Protein AF-A0A316L769-F1 (afdb_monomer_lite)

Radius of gyration: 24.26 Å; chains: 1; bounding box: 64×71×56 Å

Secondary structure (DSSP, 8-state):
-HHHHHHHHHHTS-GGGTB-HHHHHHHHHHHHHHT--SSTTBTT--SEEEEEETTEEEEEE---TTTTTTTT--SHHHHHS--SSS--BSS-GGGSHHHHHHHHSHHHHHHHHHHHHHIIIIIGGGHHHHHHHHHHHHHHHHHH-TT-SS-HHHHHHHHHHHHHHHHHHHHHHHHHHHTSS-SSHHHHHH-GGGSPP-TT--GGGG--TTTHHHHHHHTTSS--------PPP-------PPPP----------PPPPPPPPP------------------

Sequence (281 aa):
RLIQAIKGLNQGEDLSDYLDVDGALRYFAANTVLVNLDSYVSSLKHNYYLYEKDGVLTILPWDYNLSFAGFQTGSASAAVNFPMDTPVSGVSLSERPLLARLLEEESYLAQYHAYIQEIVTGWMSTAEEKIDALDALIGEYVKNDATAFYTYEEYQTGLTALRAYIGLRAQSLTGQLEGTIPATSQGQEADPASLIDASGLVLSDMGSMGGAWAADSAGASGTSRRLRGARRLPCRVQKTPFPATAQTANPPGRRAPPPTLGRSPFLMGWNRPREAIFRRA

Structure (mmCIF, N/CA/C/O backbone):
data_AF-A0A316L769-F1
#
_entry.id   AF-A0A316L769-F1
#
loop_
_atom_site.group_PDB
_atom_site.id
_atom_site.type_symbol
_atom_site.label_atom_id
_atom_site.label_alt_id
_atom_site.label_comp_id
_atom_site.label_asym_id
_atom_site.label_entity_id
_atom_site.label_seq_id
_atom_site.pdbx_PDB_ins_code
_atom_site.Cartn_x
_atom_site.Cartn_y
_atom_site.Cartn_z
_atom_site.occupancy
_atom_site.B_iso_or_equiv
_atom_site.auth_seq_id
_atom_site.auth_comp_id
_atom_site.auth_asym_id
_atom_site.auth_atom_id
_atom_site.pdbx_PDB_model_num
ATOM 1 N N . ARG A 1 1 ? -32.832 1.692 4.704 1.00 76.25 1 ARG A N 1
ATOM 2 C CA . ARG A 1 1 ? -31.753 0.697 4.538 1.00 76.25 1 ARG A CA 1
ATOM 3 C C . ARG A 1 1 ? -30.415 1.413 4.440 1.00 76.25 1 ARG A C 1
ATOM 5 O O . ARG A 1 1 ? -29.910 1.712 5.505 1.00 76.25 1 ARG A O 1
ATOM 12 N N . LEU A 1 2 ? -29.958 1.903 3.281 1.00 75.81 2 LEU A N 1
ATOM 13 C CA . LEU A 1 2 ? -28.725 2.718 3.187 1.00 75.81 2 LEU A CA 1
ATOM 14 C C . LEU A 1 2 ? -28.608 3.860 4.224 1.00 75.81 2 LEU A C 1
ATOM 16 O O . LEU A 1 2 ? -27.626 3.945 4.949 1.00 75.81 2 LEU A O 1
ATOM 20 N N . ILE A 1 3 ? -29.631 4.716 4.352 1.00 79.75 3 ILE A N 1
ATOM 21 C CA . ILE A 1 3 ? -29.622 5.824 5.334 1.00 79.75 3 ILE A CA 1
ATOM 22 C C . ILE A 1 3 ? -29.523 5.310 6.781 1.00 79.75 3 ILE A C 1
ATOM 24 O O . ILE A 1 3 ? -28.964 5.988 7.635 1.00 79.75 3 ILE A O 1
ATOM 28 N N . GLN A 1 4 ? -30.073 4.128 7.070 1.00 78.56 4 GLN A N 1
ATOM 29 C CA . GLN A 1 4 ? -29.985 3.518 8.399 1.00 78.56 4 GLN A CA 1
ATOM 30 C C . GLN A 1 4 ? -28.585 2.957 8.641 1.00 78.56 4 GLN A C 1
ATOM 32 O O . GLN A 1 4 ? -28.026 3.249 9.686 1.00 78.56 4 GLN A O 1
ATOM 37 N N . ALA A 1 5 ? -27.996 2.277 7.653 1.00 75.25 5 ALA A N 1
ATOM 38 C CA . ALA A 1 5 ? -26.619 1.795 7.724 1.00 75.25 5 ALA A CA 1
ATOM 39 C C . ALA A 1 5 ? -25.626 2.940 7.973 1.00 75.25 5 ALA A C 1
ATOM 41 O O . ALA A 1 5 ? -24.818 2.874 8.889 1.00 75.25 5 ALA A O 1
ATOM 42 N N . ILE A 1 6 ? -25.762 4.057 7.247 1.00 76.88 6 ILE A N 1
ATOM 43 C CA . ILE A 1 6 ? -24.924 5.251 7.456 1.00 76.88 6 ILE A CA 1
ATOM 44 C C . ILE A 1 6 ? -25.136 5.854 8.853 1.00 76.88 6 ILE A C 1
ATOM 46 O O . ILE A 1 6 ? -24.186 6.318 9.479 1.00 76.88 6 ILE A O 1
ATOM 50 N N . LYS A 1 7 ? -26.373 5.862 9.364 1.00 79.75 7 LYS A N 1
ATOM 51 C CA . LYS A 1 7 ? -26.650 6.342 10.725 1.00 79.75 7 LYS A CA 1
ATOM 52 C C . LYS A 1 7 ? -26.029 5.436 11.790 1.00 79.75 7 LYS A C 1
ATOM 54 O O . LYS A 1 7 ? -25.434 5.982 12.710 1.00 79.75 7 LYS A O 1
ATOM 59 N N . GLY A 1 8 ? -26.124 4.115 11.633 1.00 77.69 8 GLY A N 1
ATOM 60 C CA . GLY A 1 8 ? -25.485 3.139 12.522 1.00 77.69 8 GLY A CA 1
ATOM 61 C C . GLY A 1 8 ? -23.965 3.298 12.530 1.00 77.69 8 GLY A C 1
ATOM 62 O O . GLY A 1 8 ? -23.373 3.514 13.582 1.00 77.69 8 GLY A O 1
ATOM 63 N N . LEU A 1 9 ? -23.350 3.372 11.344 1.00 76.31 9 LEU A N 1
ATOM 64 C CA . LEU A 1 9 ? -21.914 3.642 11.187 1.00 76.31 9 LEU A CA 1
ATOM 65 C C . LEU A 1 9 ? -21.464 4.941 11.877 1.00 76.31 9 LEU A C 1
ATOM 67 O O . LEU A 1 9 ? -20.410 4.976 12.506 1.00 76.31 9 LEU A O 1
ATOM 71 N N . ASN A 1 10 ? -22.259 6.012 11.783 1.00 77.19 10 ASN A N 1
ATOM 72 C CA . ASN A 1 10 ? -21.944 7.288 12.433 1.00 77.19 10 ASN A CA 1
ATOM 73 C C . ASN A 1 10 ? -22.100 7.242 13.963 1.00 77.19 10 ASN A C 1
ATOM 75 O O . ASN A 1 10 ? -21.463 8.034 14.657 1.00 77.19 10 ASN A O 1
ATOM 79 N N . GLN A 1 11 ? -22.962 6.364 14.482 1.00 79.75 11 GLN A N 1
ATOM 80 C CA . GLN A 1 11 ? -23.184 6.177 15.919 1.00 79.75 11 GLN A CA 1
ATOM 81 C C . GLN A 1 11 ? -22.130 5.249 16.542 1.00 79.75 11 GLN A C 1
ATOM 83 O O . GLN A 1 11 ? -21.783 5.443 17.701 1.00 79.75 11 GLN A O 1
ATOM 88 N N . GLY A 1 12 ? -21.547 4.338 15.755 1.00 66.44 12 GLY A N 1
ATOM 89 C CA . GLY A 1 12 ? -20.433 3.482 16.178 1.00 66.44 12 GLY A CA 1
ATOM 90 C C . GLY A 1 12 ? -20.843 2.274 17.024 1.00 66.44 12 GLY A C 1
ATOM 91 O O . GLY A 1 12 ? -19.971 1.597 17.553 1.00 66.44 12 GLY A O 1
ATOM 92 N N . GLU A 1 13 ? -22.141 1.997 17.139 1.00 71.81 13 GLU A N 1
ATOM 93 C CA . GLU A 1 13 ? -22.679 0.814 17.815 1.00 71.81 13 GLU A CA 1
ATOM 94 C C . GLU A 1 13 ? -22.982 -0.272 16.767 1.00 71.81 13 GLU A C 1
ATOM 96 O O . GLU A 1 13 ? -23.539 0.026 15.707 1.00 71.81 13 GLU A O 1
ATOM 101 N N . ASP A 1 14 ? -22.570 -1.512 17.049 1.00 80.44 14 ASP A N 1
ATOM 102 C CA . ASP A 1 14 ? -22.830 -2.715 16.242 1.00 80.44 14 ASP A CA 1
ATOM 103 C C . ASP A 1 14 ? -22.457 -2.584 14.747 1.00 80.44 14 ASP A C 1
ATOM 105 O O . ASP A 1 14 ? -23.270 -2.802 13.848 1.00 80.44 14 ASP A O 1
ATOM 109 N N . LEU A 1 15 ? -21.190 -2.240 14.453 1.00 83.25 15 LEU A N 1
ATOM 110 C CA . LEU A 1 15 ? -20.683 -2.060 13.078 1.00 83.25 15 LEU A CA 1
ATOM 111 C C . LEU A 1 15 ? -20.998 -3.248 12.154 1.00 83.25 15 LEU A C 1
ATOM 113 O O . LEU A 1 15 ? -21.329 -3.038 10.986 1.00 83.25 15 LEU A O 1
ATOM 117 N N . SER A 1 16 ? -20.942 -4.477 12.672 1.00 85.50 16 SER A N 1
ATOM 118 C CA . SER A 1 16 ? -21.225 -5.704 11.917 1.00 85.50 16 SER A CA 1
ATOM 119 C C . SER A 1 16 ? -22.660 -5.814 11.397 1.00 85.50 16 SER A C 1
ATOM 121 O O . SER A 1 16 ? -22.900 -6.558 10.449 1.00 85.50 16 SER A O 1
ATOM 123 N N . ASP A 1 17 ? -23.609 -5.070 11.969 1.00 89.44 17 ASP A N 1
ATOM 124 C CA . ASP A 1 17 ? -25.007 -5.081 11.521 1.00 89.44 17 ASP A CA 1
ATOM 125 C C . ASP A 1 17 ? -25.219 -4.236 10.259 1.00 89.44 17 ASP A C 1
ATOM 127 O O . ASP A 1 17 ? -26.212 -4.391 9.543 1.00 89.44 17 ASP A O 1
ATOM 131 N N . TYR A 1 18 ? -24.279 -3.333 9.973 1.00 90.19 18 TYR A N 1
ATOM 132 C CA . TYR A 1 18 ? -24.390 -2.338 8.907 1.00 90.19 18 TYR A CA 1
ATOM 133 C C . TYR A 1 18 ? -23.240 -2.393 7.904 1.00 90.19 18 TYR A C 1
ATOM 135 O O . TYR A 1 18 ? -23.334 -1.777 6.839 1.00 90.19 18 TYR A O 1
ATOM 143 N N . LEU A 1 19 ? -22.166 -3.113 8.222 1.00 93.06 19 LEU A N 1
ATOM 144 C CA . LEU A 1 19 ? -20.946 -3.201 7.437 1.00 93.06 19 LEU A CA 1
ATOM 145 C C . LEU A 1 19 ? -20.464 -4.647 7.359 1.00 93.06 19 LEU A C 1
ATOM 147 O O . LEU A 1 19 ? -20.366 -5.348 8.363 1.00 93.06 19 LEU A O 1
ATOM 151 N N . ASP A 1 20 ? -20.068 -5.054 6.162 1.00 95.81 20 ASP A N 1
ATOM 152 C CA . ASP A 1 20 ? -19.186 -6.192 5.950 1.00 95.81 20 ASP A CA 1
ATOM 153 C C . ASP A 1 20 ? -17.787 -5.837 6.475 1.00 95.81 20 ASP A C 1
ATOM 155 O O . ASP A 1 20 ? -16.932 -5.315 5.752 1.00 95.81 20 ASP A O 1
ATOM 159 N N . VAL A 1 21 ? -17.600 -6.045 7.782 1.00 95.88 21 VAL A N 1
ATOM 160 C CA . VAL A 1 21 ? -16.365 -5.710 8.500 1.00 95.88 21 VAL A CA 1
ATOM 161 C C . VAL A 1 21 ? -15.175 -6.463 7.907 1.00 95.88 21 VAL A C 1
ATOM 163 O O . VAL A 1 21 ? -14.128 -5.858 7.701 1.00 95.88 21 VAL A O 1
ATOM 166 N N . ASP A 1 22 ? -15.339 -7.743 7.562 1.00 97.38 22 ASP A N 1
ATOM 167 C CA . ASP A 1 22 ? -14.274 -8.549 6.954 1.00 97.38 22 ASP A CA 1
ATOM 168 C C . ASP A 1 22 ? -13.782 -7.928 5.642 1.00 97.38 22 ASP A C 1
ATOM 170 O O . ASP A 1 22 ? -12.590 -7.646 5.478 1.00 97.38 22 ASP A O 1
ATOM 174 N N . GLY A 1 23 ? -14.717 -7.640 4.729 1.00 97.56 23 GLY A N 1
ATOM 175 C CA . GLY A 1 23 ? -14.410 -6.996 3.455 1.00 97.56 23 GLY A CA 1
ATOM 176 C C . GLY A 1 23 ? -13.764 -5.620 3.634 1.00 97.56 23 GLY A C 1
ATOM 177 O O . GLY A 1 23 ? -12.809 -5.288 2.927 1.00 97.56 23 GLY A O 1
ATOM 178 N N . ALA A 1 24 ? -14.231 -4.834 4.609 1.00 97.12 24 ALA A N 1
ATOM 179 C CA . ALA A 1 24 ? -13.672 -3.519 4.908 1.00 97.12 24 ALA A CA 1
ATOM 180 C C . ALA A 1 24 ? -12.238 -3.590 5.455 1.00 97.12 24 ALA A C 1
ATOM 182 O O . ALA A 1 24 ? -11.371 -2.856 4.975 1.00 97.12 24 ALA A O 1
ATOM 183 N N . LEU A 1 25 ? -11.957 -4.487 6.404 1.00 98.44 25 LEU A N 1
ATOM 184 C CA . LEU A 1 25 ? -10.612 -4.664 6.961 1.00 98.44 25 LEU A CA 1
ATOM 185 C C . LEU A 1 25 ? -9.624 -5.139 5.889 1.00 98.44 25 LEU A C 1
ATOM 187 O O . LEU A 1 25 ? -8.527 -4.590 5.791 1.00 98.44 25 LEU A O 1
ATOM 191 N N . ARG A 1 26 ? -10.025 -6.080 5.022 1.00 98.44 26 ARG A N 1
ATOM 192 C CA . ARG A 1 26 ? -9.204 -6.521 3.877 1.00 98.44 26 ARG A CA 1
ATOM 193 C C . ARG A 1 26 ? -8.934 -5.388 2.891 1.00 98.44 26 ARG A C 1
ATOM 195 O O . ARG A 1 26 ? -7.804 -5.237 2.428 1.00 98.44 26 ARG A O 1
ATOM 202 N N . TYR A 1 27 ? -9.948 -4.576 2.585 1.00 98.12 27 TYR A N 1
ATOM 203 C CA . TYR A 1 27 ? -9.793 -3.397 1.733 1.00 98.12 27 TYR A CA 1
ATOM 204 C C . TYR A 1 27 ? -8.764 -2.423 2.317 1.00 98.12 27 TYR A C 1
ATOM 206 O O . TYR A 1 27 ? -7.865 -1.978 1.600 1.00 98.12 27 TYR A O 1
ATOM 214 N N . PHE A 1 28 ? -8.856 -2.105 3.610 1.00 98.31 28 PHE A N 1
ATOM 215 C CA . PHE A 1 28 ? -7.910 -1.187 4.241 1.00 98.31 28 PHE A CA 1
ATOM 216 C C . PHE A 1 28 ? -6.508 -1.780 4.340 1.00 98.31 28 PHE A C 1
ATOM 218 O O . PHE A 1 28 ? -5.557 -1.091 3.983 1.00 98.31 28 PHE A O 1
ATOM 225 N N . ALA A 1 29 ? -6.370 -3.057 4.707 1.00 98.62 29 ALA A N 1
ATOM 226 C CA . ALA A 1 29 ? -5.075 -3.737 4.741 1.00 98.62 29 ALA A CA 1
ATOM 227 C C . ALA A 1 29 ? -4.383 -3.685 3.370 1.00 98.62 29 ALA A C 1
ATOM 229 O O . ALA A 1 29 ? -3.223 -3.287 3.278 1.00 98.62 29 ALA A O 1
ATOM 230 N N . ALA A 1 30 ? -5.109 -3.983 2.288 1.00 98.31 30 ALA A N 1
ATOM 231 C CA . ALA A 1 30 ? -4.564 -3.901 0.935 1.00 98.31 30 ALA A CA 1
ATOM 232 C C . ALA A 1 30 ? -4.122 -2.474 0.563 1.00 98.31 30 ALA A C 1
ATOM 234 O O . ALA A 1 30 ? -3.023 -2.297 0.040 1.00 98.31 30 ALA A O 1
ATOM 235 N N . ASN A 1 31 ? -4.930 -1.446 0.855 1.00 97.94 31 ASN A N 1
ATOM 236 C CA . ASN A 1 31 ? -4.551 -0.054 0.576 1.00 97.94 31 ASN A CA 1
ATOM 237 C C . ASN A 1 31 ? -3.331 0.398 1.396 1.00 97.94 31 ASN A C 1
ATOM 239 O O . ASN A 1 31 ? -2.472 1.093 0.856 1.00 97.94 31 ASN A O 1
ATOM 243 N N . THR A 1 32 ? -3.218 -0.023 2.659 1.00 98.31 32 THR A N 1
ATOM 244 C CA . THR A 1 32 ? -2.063 0.267 3.523 1.00 98.31 32 THR A CA 1
ATOM 245 C C . THR A 1 32 ? -0.789 -0.399 3.019 1.00 98.31 32 THR A C 1
ATOM 247 O O . THR A 1 32 ? 0.271 0.233 2.962 1.00 98.31 32 THR A O 1
ATOM 250 N N . VAL A 1 33 ? -0.871 -1.681 2.657 1.00 98.50 33 VAL A N 1
ATOM 251 C CA . VAL A 1 33 ? 0.284 -2.447 2.179 1.00 98.50 33 VAL A CA 1
ATOM 252 C C . VAL A 1 33 ? 0.798 -1.869 0.865 1.00 98.50 33 VAL A C 1
ATOM 254 O O . VAL A 1 33 ? 1.998 -1.640 0.721 1.00 98.50 33 VAL A O 1
ATOM 257 N N . LEU A 1 34 ? -0.118 -1.580 -0.060 1.00 97.38 34 LEU A N 1
ATOM 258 C CA . LEU A 1 34 ? 0.197 -1.043 -1.381 1.00 97.38 34 LEU A CA 1
ATOM 259 C C . LEU A 1 34 ? 0.458 0.468 -1.381 1.00 97.38 34 LEU A C 1
ATOM 261 O O . LEU A 1 34 ? 0.830 1.004 -2.420 1.00 97.38 34 LEU A O 1
ATOM 265 N N . VAL A 1 35 ? 0.240 1.167 -0.264 1.00 97.56 35 VAL A N 1
ATOM 266 C CA . VAL A 1 35 ? 0.307 2.637 -0.181 1.00 97.56 35 VAL A CA 1
ATOM 267 C C . VAL A 1 35 ? -0.516 3.277 -1.308 1.00 97.56 35 VAL A C 1
ATOM 269 O O . VAL A 1 35 ? -0.047 4.107 -2.087 1.00 97.56 35 VAL A O 1
ATOM 272 N N . ASN A 1 36 ? -1.762 2.820 -1.442 1.00 96.62 36 ASN A N 1
ATOM 273 C CA . ASN A 1 36 ? -2.692 3.329 -2.442 1.00 96.62 36 ASN A CA 1
ATOM 274 C C . ASN A 1 36 ? -3.379 4.588 -1.907 1.00 96.62 36 ASN A C 1
ATOM 276 O O . ASN A 1 36 ? -4.431 4.528 -1.268 1.00 96.62 36 ASN A O 1
ATOM 280 N N . LEU A 1 37 ? -2.743 5.735 -2.131 1.00 95.19 37 LEU A N 1
ATOM 281 C CA . LEU A 1 37 ? -3.225 7.019 -1.633 1.00 95.19 37 LEU A CA 1
ATOM 282 C C . LEU A 1 37 ? -4.232 7.687 -2.573 1.00 95.19 37 LEU A C 1
ATOM 284 O O . LEU A 1 37 ? -4.915 8.604 -2.131 1.00 95.19 37 LEU A O 1
ATOM 288 N N . ASP A 1 38 ? -4.413 7.229 -3.812 1.00 94.88 38 ASP A N 1
ATOM 289 C CA . ASP A 1 38 ? -5.550 7.666 -4.638 1.00 94.88 38 ASP A CA 1
ATOM 290 C C . ASP A 1 38 ? -6.804 6.861 -4.269 1.00 94.88 38 ASP A C 1
ATOM 292 O O . ASP A 1 38 ? -7.386 6.153 -5.081 1.00 94.88 38 ASP A O 1
ATOM 296 N N . SER A 1 39 ? -7.162 6.872 -2.985 1.00 94.75 39 SER A N 1
ATOM 297 C CA . SER A 1 39 ? -8.220 6.037 -2.420 1.00 94.75 39 SER A CA 1
ATOM 298 C C . SER A 1 39 ? -8.975 6.764 -1.300 1.00 94.75 39 SER A C 1
ATOM 300 O O . SER A 1 39 ? -8.853 7.980 -1.107 1.00 94.75 39 SER A O 1
ATOM 302 N N . TYR A 1 40 ? -9.755 6.021 -0.512 1.00 94.81 40 TYR A N 1
ATOM 303 C CA . TYR A 1 40 ? -10.424 6.536 0.684 1.00 94.81 40 TYR A CA 1
ATOM 304 C C . TYR A 1 40 ? -9.462 7.214 1.680 1.00 94.81 40 TYR A C 1
ATOM 306 O O . TYR A 1 40 ? -9.855 8.182 2.332 1.00 94.81 40 TYR A O 1
ATOM 314 N N . VAL A 1 41 ? -8.220 6.734 1.822 1.00 94.44 41 VAL A N 1
ATOM 315 C CA . VAL A 1 41 ? -7.332 7.107 2.946 1.00 94.44 41 VAL A CA 1
ATOM 316 C C . VAL A 1 41 ? -6.589 8.441 2.783 1.00 94.44 41 VAL A C 1
ATOM 318 O O . VAL A 1 41 ? -5.893 8.876 3.700 1.00 94.44 41 VAL A O 1
ATOM 321 N N . SER A 1 42 ? -6.764 9.135 1.657 1.00 92.88 42 SER A N 1
ATOM 322 C CA . SER A 1 42 ? -6.206 10.474 1.417 1.00 92.88 42 SER A CA 1
ATOM 323 C C . SER A 1 42 ? -7.302 11.513 1.219 1.00 92.88 42 SER A C 1
ATOM 325 O O . SER A 1 42 ? -8.490 11.183 1.179 1.00 92.88 42 SER A O 1
ATOM 327 N N . SER A 1 43 ? -6.919 12.785 1.086 1.00 88.38 43 SER A N 1
ATOM 328 C CA . SER A 1 43 ? -7.811 13.937 0.887 1.00 88.38 43 SER A CA 1
ATOM 329 C C . SER A 1 43 ? -8.848 13.775 -0.238 1.00 88.38 43 SER A C 1
ATOM 331 O O . SER A 1 43 ? -9.941 14.327 -0.098 1.00 88.38 43 SER A O 1
ATOM 333 N N . LEU A 1 44 ? -8.560 12.994 -1.288 1.00 86.94 44 LEU A N 1
ATOM 334 C CA . LEU A 1 44 ? -9.451 12.832 -2.444 1.00 86.94 44 LEU A CA 1
ATOM 335 C C . LEU A 1 44 ? -10.662 11.932 -2.178 1.00 86.94 44 LEU A C 1
ATOM 337 O O . LEU A 1 44 ? -11.736 12.207 -2.704 1.00 86.94 44 LEU A O 1
ATOM 341 N N . LYS A 1 45 ? -10.534 10.907 -1.325 1.00 88.31 45 LYS A N 1
ATOM 342 C CA . LYS A 1 45 ? -11.624 9.970 -0.981 1.00 88.31 45 LYS A CA 1
ATOM 343 C C . LYS A 1 45 ? -12.240 9.264 -2.206 1.00 88.31 45 LYS A C 1
ATOM 345 O O . LYS A 1 45 ? -13.459 9.094 -2.262 1.00 88.31 45 LYS A O 1
ATOM 350 N N . HIS A 1 46 ? -11.427 8.883 -3.187 1.00 89.31 46 HIS A N 1
ATOM 351 C CA . HIS A 1 46 ? -11.880 8.315 -4.465 1.00 89.31 46 HIS A CA 1
ATOM 352 C C . HIS A 1 46 ? -11.618 6.803 -4.577 1.00 89.31 46 HIS A C 1
ATOM 354 O O . HIS A 1 46 ? -11.178 6.178 -3.618 1.00 89.31 46 HIS A O 1
ATOM 360 N N . ASN A 1 47 ? -11.939 6.228 -5.742 1.00 95.44 47 ASN A N 1
ATOM 361 C CA . ASN A 1 47 ? -11.554 4.881 -6.182 1.00 95.44 47 ASN A CA 1
ATOM 362 C C . ASN A 1 47 ? -12.057 3.717 -5.309 1.00 95.44 47 ASN A C 1
ATOM 364 O O . ASN A 1 47 ? -11.396 2.704 -5.099 1.00 95.44 47 ASN A O 1
ATOM 368 N N . TYR A 1 48 ? -13.303 3.832 -4.855 1.00 95.69 48 TYR A N 1
ATOM 369 C CA . TYR A 1 48 ? -14.066 2.710 -4.319 1.00 95.69 48 TYR A CA 1
ATOM 370 C C . TYR A 1 48 ? -15.551 2.868 -4.641 1.00 95.69 48 TYR A C 1
ATOM 372 O O . TYR A 1 48 ? -16.052 3.974 -4.863 1.00 95.69 48 TYR A O 1
ATOM 380 N N . TYR A 1 49 ? -16.269 1.750 -4.613 1.00 95.12 49 TYR A N 1
ATOM 381 C CA . TYR A 1 49 ? -17.727 1.737 -4.591 1.00 95.12 49 TYR A CA 1
ATOM 382 C C . TYR A 1 49 ? -18.224 1.267 -3.228 1.00 95.12 49 TYR A C 1
ATOM 384 O O . TYR A 1 49 ? -17.594 0.436 -2.579 1.00 95.12 49 TYR A O 1
ATOM 392 N N . LEU A 1 50 ? -19.387 1.767 -2.815 1.00 92.62 50 LEU A N 1
ATOM 393 C CA . LEU A 1 50 ? -20.148 1.184 -1.716 1.00 92.62 50 LEU A CA 1
ATOM 394 C C . LEU A 1 50 ? -21.308 0.396 -2.306 1.00 92.62 50 LEU A C 1
ATOM 396 O O . LEU A 1 50 ? -22.174 0.953 -2.983 1.00 92.62 50 LEU A O 1
ATOM 400 N N . TYR A 1 51 ? -21.304 -0.904 -2.051 1.00 93.19 51 TYR A N 1
ATOM 401 C CA . TYR A 1 51 ? -22.386 -1.798 -2.416 1.00 93.19 51 TYR A CA 1
ATOM 402 C C . TYR A 1 51 ? -23.230 -2.086 -1.177 1.00 93.19 51 TYR A C 1
ATOM 404 O O . TYR A 1 51 ? -22.692 -2.445 -0.137 1.00 93.19 51 TYR A O 1
ATOM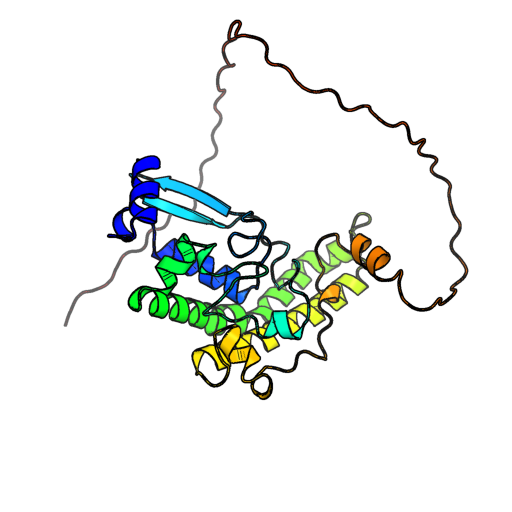 412 N N . GLU A 1 52 ? -24.546 -1.913 -1.278 1.00 92.56 52 GLU A N 1
ATOM 413 C CA . GLU A 1 52 ? -25.478 -2.236 -0.197 1.00 92.56 52 GLU A CA 1
ATOM 414 C C . GLU A 1 52 ? -26.295 -3.468 -0.567 1.00 92.56 52 GLU A C 1
ATOM 416 O O . GLU A 1 52 ? -26.886 -3.527 -1.652 1.00 92.56 52 GLU A O 1
ATOM 421 N N . LYS A 1 53 ? -26.355 -4.429 0.355 1.00 91.12 53 LYS A N 1
ATOM 422 C CA . LYS A 1 53 ? -27.216 -5.600 0.251 1.00 91.12 53 LYS A CA 1
ATOM 423 C C . LYS A 1 53 ? -27.863 -5.893 1.599 1.00 91.12 53 LYS A C 1
ATOM 425 O O . LYS A 1 53 ? -27.180 -6.126 2.588 1.00 91.12 53 LYS A O 1
ATOM 430 N N . ASP A 1 54 ? -29.193 -5.907 1.613 1.00 89.94 54 ASP A N 1
ATOM 431 C CA . ASP A 1 54 ? -30.018 -6.254 2.778 1.00 89.94 54 ASP A CA 1
ATOM 432 C C . ASP A 1 54 ? -29.726 -5.431 4.051 1.00 89.94 54 ASP A C 1
ATOM 434 O O . ASP A 1 54 ? -29.985 -5.871 5.165 1.00 89.94 54 ASP A O 1
ATOM 438 N N . GLY A 1 55 ? -29.273 -4.187 3.887 1.00 88.12 55 GLY A N 1
ATOM 439 C CA . GLY A 1 55 ? -28.919 -3.260 4.961 1.00 88.12 55 GLY A CA 1
ATOM 440 C C . GLY A 1 55 ? -27.429 -3.218 5.300 1.00 88.12 55 GLY A C 1
ATOM 441 O O . GLY A 1 55 ? -27.033 -2.312 6.029 1.00 88.12 55 GLY A O 1
ATOM 442 N N . VAL A 1 56 ? -26.622 -4.121 4.736 1.00 90.75 56 VAL A N 1
ATOM 443 C CA . VAL A 1 56 ? -25.182 -4.241 4.996 1.00 90.75 56 VAL A CA 1
ATOM 444 C C . VAL A 1 56 ? -24.388 -3.624 3.847 1.00 90.75 56 VAL A C 1
ATOM 446 O O . VAL A 1 56 ? -24.649 -3.902 2.673 1.00 90.75 56 VAL A O 1
ATOM 449 N N . LEU A 1 57 ? -23.431 -2.762 4.183 1.00 92.94 57 LEU A N 1
ATOM 450 C CA . LEU A 1 57 ? -22.528 -2.110 3.241 1.00 92.94 57 LEU A CA 1
ATOM 451 C C . LEU A 1 57 ? -21.236 -2.909 3.070 1.00 92.94 57 LEU A C 1
ATOM 453 O O . LEU A 1 57 ? -20.616 -3.299 4.050 1.00 92.94 57 LEU A O 1
ATOM 457 N N . THR A 1 58 ? -20.775 -3.050 1.833 1.00 93.38 58 THR A N 1
ATOM 458 C CA . THR A 1 58 ? -19.448 -3.569 1.489 1.00 93.38 58 THR A CA 1
ATOM 459 C C . THR A 1 58 ? -18.711 -2.525 0.661 1.00 93.38 58 THR A C 1
ATOM 461 O O . THR A 1 58 ? -19.281 -1.922 -0.254 1.00 93.38 58 THR A O 1
ATOM 464 N N . ILE A 1 59 ? -17.431 -2.320 0.965 1.00 94.62 59 ILE A N 1
ATOM 465 C CA . ILE A 1 59 ? -16.540 -1.493 0.155 1.00 94.62 59 ILE A CA 1
ATOM 466 C C . ILE A 1 59 ? -15.901 -2.342 -0.946 1.00 94.62 59 ILE A C 1
ATOM 468 O O . ILE A 1 59 ? -15.360 -3.414 -0.687 1.00 94.62 59 ILE A O 1
ATOM 472 N N . LEU A 1 60 ? -15.991 -1.875 -2.189 1.00 95.62 60 LEU A N 1
ATOM 473 C CA . LEU A 1 60 ? -15.420 -2.549 -3.349 1.00 95.62 60 LEU A CA 1
ATOM 474 C C . LEU A 1 60 ? -14.268 -1.713 -3.911 1.00 95.62 60 LEU A C 1
ATOM 476 O O . LEU A 1 60 ? -14.480 -0.527 -4.190 1.00 95.62 60 LEU A O 1
ATOM 480 N N . PRO A 1 61 ? -13.076 -2.305 -4.103 1.00 96.00 61 PRO A N 1
ATOM 481 C CA . PRO A 1 61 ? -11.936 -1.595 -4.660 1.00 96.00 61 PRO A CA 1
ATOM 482 C C . PRO A 1 61 ? -12.181 -1.231 -6.126 1.00 96.00 61 PRO A C 1
ATOM 484 O O . PRO A 1 61 ? -12.772 -2.001 -6.888 1.00 96.00 61 PRO A O 1
ATOM 487 N N . TRP A 1 62 ? -11.693 -0.065 -6.530 1.00 96.25 62 TRP A N 1
ATOM 488 C CA . TRP A 1 62 ? -11.654 0.380 -7.917 1.00 96.25 62 TRP A CA 1
ATOM 489 C C . TRP A 1 62 ? -10.310 1.064 -8.180 1.00 96.25 62 TRP A C 1
ATOM 491 O O . TRP A 1 62 ? -9.717 1.579 -7.248 1.00 96.25 62 TRP A O 1
ATOM 501 N N . ASP A 1 63 ? -9.834 1.021 -9.424 1.00 95.25 63 ASP A N 1
ATOM 502 C CA . ASP A 1 63 ? -8.657 1.744 -9.938 1.00 95.25 63 ASP A CA 1
ATOM 503 C C . ASP A 1 63 ? -7.411 1.793 -9.026 1.00 95.25 63 ASP A C 1
ATOM 505 O O . ASP A 1 63 ? -7.212 2.702 -8.226 1.00 95.25 63 ASP A O 1
ATOM 509 N N . TYR A 1 64 ? -6.550 0.779 -9.154 1.00 95.06 64 TYR A N 1
ATOM 510 C CA . TYR A 1 64 ? -5.325 0.620 -8.352 1.00 95.06 64 TYR A CA 1
ATOM 511 C C . TYR A 1 64 ? -4.056 0.965 -9.146 1.00 95.06 64 TYR A C 1
ATOM 513 O O . TYR A 1 64 ? -2.949 0.632 -8.729 1.00 95.06 64 TYR A O 1
ATOM 521 N N . ASN A 1 65 ? -4.186 1.622 -10.297 1.00 92.75 65 ASN A N 1
ATOM 522 C CA . ASN A 1 65 ? -3.056 1.960 -11.165 1.00 92.75 65 ASN A CA 1
ATOM 523 C C . ASN A 1 65 ? -2.005 2.870 -10.493 1.00 92.75 65 ASN A C 1
ATOM 525 O O . ASN A 1 65 ? -0.839 2.806 -10.870 1.00 92.75 65 ASN A O 1
ATOM 529 N N . LEU A 1 66 ? -2.398 3.683 -9.503 1.00 93.38 66 LEU 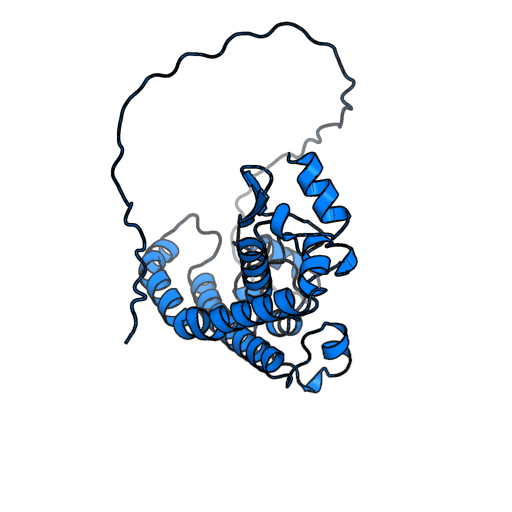A N 1
ATOM 530 C CA . LEU A 1 66 ? -1.506 4.538 -8.706 1.00 93.38 66 LEU A CA 1
ATOM 531 C C . LEU A 1 66 ? -1.196 3.976 -7.307 1.00 93.38 66 LEU A C 1
ATOM 533 O O . LEU A 1 66 ? -0.731 4.700 -6.421 1.00 93.38 66 LEU A O 1
ATOM 537 N N . SER A 1 67 ? -1.421 2.673 -7.118 1.00 94.81 67 SER A N 1
ATOM 538 C CA . SER A 1 67 ? -0.862 1.917 -5.993 1.00 94.81 67 SER A CA 1
ATOM 539 C C . SER A 1 67 ? 0.671 1.869 -6.064 1.00 94.81 67 SER A C 1
ATOM 541 O O . SER A 1 67 ? 1.288 2.442 -6.960 1.00 94.81 67 SER A O 1
ATOM 543 N N . PHE A 1 68 ? 1.303 1.196 -5.105 1.00 96.44 68 PHE A N 1
ATOM 544 C CA . PHE A 1 68 ? 2.760 1.160 -4.942 1.00 96.44 68 PHE A CA 1
ATOM 545 C C . PHE A 1 68 ? 3.357 2.556 -4.761 1.00 96.44 68 PHE A C 1
ATOM 547 O O . PHE A 1 68 ? 4.394 2.887 -5.331 1.00 96.44 68 PHE A O 1
ATOM 554 N N . ALA A 1 69 ? 2.666 3.389 -3.975 1.00 95.50 69 ALA A N 1
ATOM 555 C CA . ALA A 1 69 ? 3.029 4.779 -3.7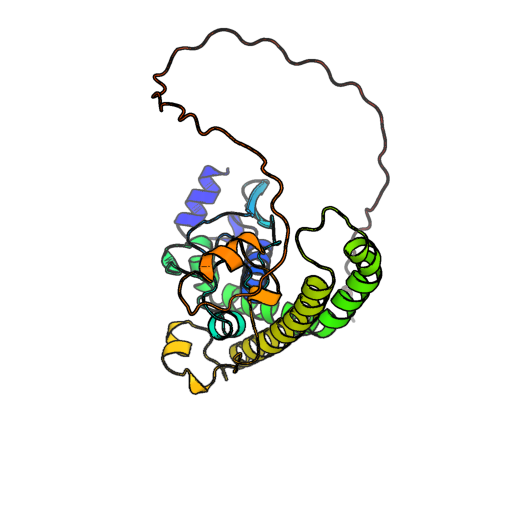16 1.00 95.50 69 ALA A CA 1
ATOM 556 C C . ALA A 1 69 ? 3.048 5.704 -4.956 1.00 95.50 69 ALA A C 1
ATOM 558 O O . ALA A 1 69 ? 3.597 6.808 -4.875 1.00 95.50 69 ALA A O 1
ATOM 559 N N . GLY A 1 70 ? 2.401 5.313 -6.064 1.00 93.19 70 GLY A N 1
ATOM 560 C CA . GLY A 1 70 ? 2.321 6.087 -7.312 1.00 93.19 70 GLY A CA 1
ATOM 561 C C . GLY A 1 70 ? 1.541 7.409 -7.212 1.00 93.19 70 GLY A C 1
ATOM 562 O O . GLY A 1 70 ? 1.659 8.270 -8.093 1.00 93.19 70 GLY A O 1
ATOM 563 N N . PHE A 1 71 ? 0.777 7.615 -6.132 1.00 92.50 71 PHE A N 1
ATOM 564 C CA . PHE A 1 71 ? 0.027 8.844 -5.864 1.00 92.50 71 PHE A CA 1
ATOM 565 C C . PHE A 1 71 ? 0.558 9.612 -4.643 1.00 92.50 71 PHE A C 1
ATOM 567 O O . PHE A 1 71 ? 0.338 9.218 -3.506 1.00 92.50 71 PHE A O 1
ATOM 574 N N . GLN A 1 72 ? 1.196 10.764 -4.876 1.00 86.19 72 GLN A N 1
ATOM 575 C CA . GLN A 1 72 ? 1.447 11.821 -3.874 1.00 86.19 72 GLN A CA 1
ATOM 576 C C . GLN A 1 72 ? 2.036 11.380 -2.511 1.00 86.19 72 GLN A C 1
ATOM 578 O O . GLN A 1 72 ? 1.751 11.986 -1.480 1.00 86.19 72 GLN A O 1
ATOM 583 N N . THR A 1 73 ? 2.910 10.374 -2.489 1.00 84.94 73 THR A N 1
ATOM 584 C CA . THR A 1 73 ? 3.506 9.847 -1.241 1.00 84.94 73 THR A CA 1
ATOM 585 C C . THR A 1 73 ? 4.666 10.697 -0.693 1.00 84.94 73 THR A C 1
ATOM 587 O O . THR A 1 73 ? 5.085 10.546 0.451 1.00 84.94 73 THR A O 1
ATOM 590 N N . GLY A 1 74 ? 5.194 11.626 -1.494 1.00 87.56 74 GLY A N 1
ATOM 591 C CA . GLY A 1 74 ? 6.247 12.564 -1.092 1.00 87.56 74 GLY A CA 1
ATOM 592 C C . G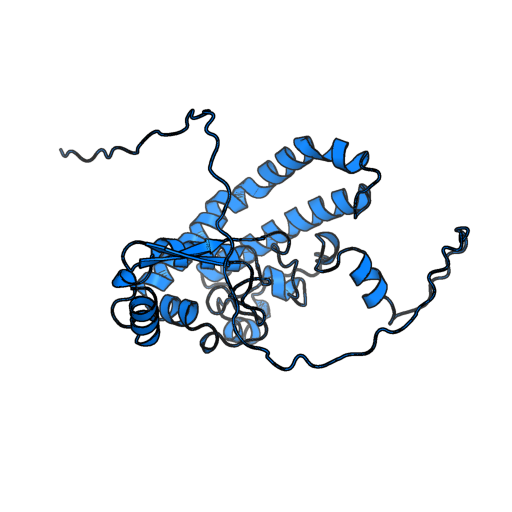LY A 1 74 ? 7.667 12.033 -1.302 1.00 87.56 74 GLY A C 1
ATOM 593 O O . GLY A 1 74 ? 8.391 12.578 -2.132 1.00 87.56 74 GLY A O 1
ATOM 594 N N . SER A 1 75 ? 8.082 10.990 -0.575 1.00 93.62 75 SER A N 1
ATOM 595 C CA . SER A 1 75 ? 9.452 10.445 -0.648 1.00 93.62 75 SER A CA 1
ATOM 596 C C . SER A 1 75 ? 9.497 8.916 -0.608 1.00 93.62 75 SER A C 1
ATOM 598 O O . SER A 1 75 ? 8.562 8.273 -0.132 1.00 93.62 75 SER A O 1
ATOM 600 N N . ALA A 1 76 ? 10.608 8.328 -1.071 1.00 96.44 76 ALA A N 1
ATOM 601 C CA . ALA A 1 76 ? 10.838 6.882 -1.010 1.00 96.44 76 ALA A CA 1
ATOM 602 C C . ALA A 1 76 ? 10.783 6.346 0.426 1.00 96.44 76 ALA A C 1
ATOM 604 O O . ALA A 1 76 ? 10.158 5.319 0.675 1.00 96.44 76 ALA A O 1
ATOM 605 N N . SER A 1 77 ? 11.366 7.077 1.382 1.00 96.94 77 SER A N 1
ATOM 606 C CA . SER A 1 77 ? 11.315 6.704 2.799 1.00 96.94 77 SER A CA 1
ATOM 607 C C . SER A 1 77 ? 9.883 6.736 3.341 1.00 96.94 77 SER A C 1
ATOM 609 O O . SER A 1 77 ? 9.467 5.772 3.977 1.00 96.94 77 SER A O 1
ATOM 611 N N . ALA A 1 78 ? 9.094 7.768 3.015 1.00 96.56 78 ALA A N 1
ATOM 612 C CA . ALA A 1 78 ? 7.687 7.841 3.417 1.00 96.56 78 ALA A CA 1
ATOM 613 C C . ALA A 1 78 ? 6.838 6.719 2.789 1.00 96.56 78 ALA A C 1
ATOM 615 O O . ALA A 1 78 ? 5.940 6.187 3.434 1.00 96.56 78 ALA A O 1
ATOM 616 N N . ALA A 1 79 ? 7.141 6.328 1.549 1.00 97.31 79 ALA A N 1
ATOM 617 C CA . ALA A 1 79 ? 6.458 5.242 0.852 1.00 97.31 79 ALA A CA 1
ATOM 618 C C . ALA A 1 79 ? 6.792 3.859 1.416 1.00 97.31 79 ALA A C 1
ATOM 620 O O . ALA A 1 79 ? 5.904 3.026 1.585 1.00 97.31 79 ALA A O 1
ATOM 621 N N . VAL A 1 80 ? 8.069 3.595 1.690 1.00 98.56 80 VAL A N 1
ATOM 622 C CA . VAL A 1 80 ? 8.522 2.318 2.255 1.00 98.56 80 VAL A CA 1
ATOM 623 C C . VAL A 1 80 ? 8.054 2.180 3.698 1.00 98.56 80 VAL A C 1
ATOM 625 O O . VAL A 1 80 ? 7.544 1.126 4.075 1.00 98.56 80 VAL A O 1
ATOM 628 N N . ASN A 1 81 ? 8.166 3.249 4.486 1.00 98.56 81 ASN A N 1
ATOM 629 C CA . ASN A 1 81 ? 7.865 3.221 5.911 1.00 98.56 81 ASN A CA 1
ATOM 630 C C . ASN A 1 81 ? 6.424 3.592 6.257 1.00 98.56 81 ASN A C 1
ATOM 632 O O . ASN A 1 81 ? 6.103 3.655 7.431 1.00 98.56 81 ASN A O 1
ATOM 636 N N . PHE A 1 82 ? 5.529 3.758 5.277 1.00 98.50 82 PHE A N 1
ATOM 637 C CA . PHE A 1 82 ? 4.148 4.187 5.516 1.00 98.50 82 PHE A CA 1
ATOM 638 C C . PHE A 1 82 ? 3.490 3.444 6.710 1.00 98.50 82 PHE A C 1
ATOM 640 O O . PHE A 1 82 ? 3.465 2.204 6.712 1.00 98.50 82 PHE A O 1
ATOM 647 N N . PRO A 1 83 ? 3.018 4.162 7.744 1.00 98.38 83 PRO A N 1
ATOM 648 C CA . PRO A 1 83 ? 2.607 3.568 9.015 1.00 98.38 83 PRO A CA 1
ATOM 649 C C . PRO A 1 83 ? 1.292 2.805 8.878 1.00 98.38 83 PRO A C 1
ATOM 651 O O . PRO A 1 83 ? 0.327 3.333 8.323 1.00 98.38 83 PRO A O 1
ATOM 654 N N . MET A 1 84 ? 1.231 1.574 9.387 1.00 98.44 84 MET A N 1
ATOM 655 C CA . MET A 1 84 ? 0.022 0.759 9.252 1.00 98.44 84 MET A CA 1
ATOM 656 C C . MET A 1 84 ? -1.103 1.093 10.236 1.00 98.44 84 MET A C 1
ATOM 658 O O . MET A 1 84 ? -2.259 0.862 9.886 1.00 98.44 84 MET A O 1
ATOM 662 N N . ASP A 1 85 ? -0.803 1.685 11.394 1.00 98.56 85 ASP A N 1
ATOM 663 C CA . ASP A 1 85 ? -1.801 2.023 12.430 1.00 98.56 85 ASP A CA 1
ATOM 664 C C . ASP A 1 85 ? -2.317 3.460 12.315 1.00 98.56 85 ASP A C 1
ATOM 666 O O . ASP A 1 85 ? -3.315 3.842 12.923 1.00 98.56 85 ASP A O 1
ATOM 670 N N . THR A 1 86 ? -1.679 4.266 11.468 1.00 97.62 86 THR A N 1
ATOM 671 C CA . THR A 1 86 ? -2.198 5.567 11.032 1.00 97.62 86 THR A CA 1
ATOM 672 C C . THR A 1 86 ? -2.085 5.700 9.511 1.00 97.62 86 THR A C 1
ATOM 674 O O . THR A 1 86 ? -1.384 6.595 9.032 1.00 97.62 86 THR A O 1
ATOM 677 N N . PRO A 1 87 ? -2.752 4.828 8.727 1.00 97.12 87 PRO A N 1
ATOM 678 C CA . PRO A 1 87 ? -2.483 4.671 7.301 1.00 97.12 87 PRO A CA 1
ATOM 679 C C . PRO A 1 87 ? -3.236 5.717 6.470 1.00 97.12 87 PRO A C 1
ATOM 681 O O . PRO A 1 87 ? -4.064 5.393 5.621 1.00 97.12 87 PRO A O 1
ATOM 684 N N . VAL A 1 88 ? -2.970 6.997 6.726 1.00 96.38 88 VAL A N 1
ATOM 685 C CA . VAL A 1 88 ? -3.578 8.146 6.042 1.00 96.38 88 VAL A CA 1
ATOM 686 C C . VAL A 1 88 ? -2.509 9.125 5.562 1.00 96.38 88 VAL A C 1
ATOM 688 O O . VAL A 1 88 ? -1.415 9.189 6.118 1.00 96.38 88 VAL A O 1
ATOM 691 N N . SER A 1 89 ? -2.822 9.911 4.528 1.00 93.88 89 SER A N 1
ATOM 692 C CA . SER A 1 89 ? -1.915 10.943 4.004 1.00 93.88 89 SER A CA 1
ATOM 693 C C . SER A 1 89 ? -2.640 12.258 3.734 1.00 93.88 89 SER A C 1
ATOM 695 O O . SER A 1 89 ? -3.734 12.282 3.162 1.00 93.88 89 SER A O 1
ATOM 697 N N . GLY A 1 90 ? -2.026 13.364 4.165 1.00 92.19 90 GLY A N 1
ATOM 698 C CA . GLY A 1 90 ? -2.565 14.719 4.012 1.00 92.19 90 GLY A CA 1
ATOM 699 C C . GLY A 1 90 ? -3.833 15.005 4.825 1.00 92.19 90 GLY A C 1
ATOM 700 O O . GLY A 1 90 ? -4.456 16.043 4.618 1.00 92.19 90 GLY A O 1
ATOM 701 N N . VAL A 1 91 ? -4.223 14.091 5.718 1.00 94.75 91 VAL A N 1
ATOM 702 C CA . VAL A 1 91 ? -5.385 14.173 6.614 1.00 94.75 91 VAL A CA 1
ATOM 703 C C . VAL A 1 91 ? -5.090 13.430 7.914 1.00 94.75 91 VAL A C 1
ATOM 705 O O . VAL A 1 91 ? -4.166 12.621 7.979 1.00 94.75 91 VAL A O 1
ATOM 708 N N . SER A 1 92 ? -5.900 13.669 8.937 1.00 95.12 92 SER A N 1
ATOM 709 C CA . SER A 1 92 ? -5.893 12.889 10.175 1.00 95.12 92 SER A CA 1
ATOM 710 C C . SER A 1 92 ? -6.785 11.645 10.079 1.00 95.12 92 SER A C 1
ATOM 712 O O . SER A 1 92 ? -7.731 11.588 9.287 1.00 95.12 92 SER A O 1
ATOM 714 N N . LEU A 1 93 ? -6.511 10.638 10.917 1.00 94.31 93 LEU A N 1
ATOM 715 C CA . LEU A 1 93 ? -7.298 9.400 10.952 1.00 94.31 93 LEU A CA 1
ATOM 716 C C . LEU A 1 93 ? -8.772 9.670 11.298 1.00 94.31 93 LEU A C 1
ATOM 718 O O . LEU A 1 93 ? -9.663 9.074 10.702 1.00 94.31 93 LEU A O 1
ATOM 722 N N . SER A 1 94 ? -9.048 10.631 12.185 1.00 92.56 94 SER A N 1
ATOM 723 C CA . SER A 1 94 ? -10.411 11.014 12.584 1.00 92.56 94 SER A CA 1
ATOM 724 C C . SER A 1 94 ? -11.242 11.614 11.442 1.00 92.56 94 SER A C 1
ATOM 726 O O . SER A 1 94 ? -12.467 11.504 11.445 1.00 92.56 94 SER A O 1
ATOM 728 N N . GLU A 1 95 ? -10.606 12.175 10.409 1.00 93.94 95 GLU A N 1
ATOM 729 C CA . GLU A 1 95 ? -11.289 12.609 9.183 1.00 93.94 95 GLU A CA 1
ATOM 730 C C . GLU A 1 95 ? -11.684 11.432 8.275 1.00 93.94 95 GLU A C 1
ATOM 732 O O . GLU A 1 95 ? -12.322 11.625 7.232 1.00 93.94 95 GLU A O 1
ATOM 737 N N . ARG A 1 96 ? -11.287 10.208 8.631 1.00 93.88 96 ARG A N 1
ATOM 738 C CA . ARG A 1 96 ? -11.605 8.951 7.952 1.00 93.88 96 ARG A CA 1
ATOM 739 C C . ARG A 1 96 ? -12.406 8.053 8.897 1.00 93.88 96 ARG A C 1
ATOM 741 O O . ARG A 1 96 ? -11.928 6.990 9.275 1.00 93.88 96 ARG A O 1
ATOM 748 N N . PRO A 1 97 ? -13.661 8.425 9.220 1.00 89.38 97 PRO A N 1
ATOM 749 C CA . PRO A 1 97 ? -14.422 7.839 10.324 1.00 89.38 97 PRO A CA 1
ATOM 750 C C . PRO A 1 97 ? -14.609 6.325 10.212 1.00 89.38 97 PRO A C 1
ATOM 752 O O . PRO A 1 97 ? -14.476 5.638 11.214 1.00 89.38 97 PRO A O 1
ATOM 755 N N . LEU A 1 98 ? -14.848 5.788 9.008 1.00 90.94 98 LEU A N 1
ATOM 756 C CA . LEU A 1 98 ? -14.962 4.338 8.817 1.00 90.94 98 LEU A CA 1
ATOM 757 C C . LEU A 1 98 ? -13.689 3.594 9.249 1.00 90.94 98 LEU A C 1
ATOM 759 O O . LEU A 1 98 ? -13.762 2.645 10.017 1.00 90.94 98 LEU A O 1
ATOM 763 N N . LEU A 1 99 ? -12.526 4.050 8.779 1.00 94.75 99 LEU A N 1
ATOM 764 C CA . LEU A 1 99 ? -11.240 3.461 9.136 1.00 94.75 99 LEU A CA 1
ATOM 765 C C . LEU A 1 99 ? -10.926 3.691 10.619 1.00 94.75 99 LEU A C 1
ATOM 767 O O . LEU A 1 99 ? -10.549 2.752 11.306 1.00 94.75 99 LEU A O 1
ATOM 771 N N . ALA A 1 100 ? -11.122 4.915 11.120 1.00 94.31 100 ALA A N 1
ATOM 772 C CA . ALA A 1 100 ? -10.870 5.253 12.519 1.00 94.31 100 ALA A CA 1
ATOM 773 C C . ALA A 1 100 ? -11.644 4.341 13.477 1.00 94.31 100 ALA A C 1
ATOM 775 O O . ALA A 1 100 ? -11.064 3.824 14.421 1.00 94.31 100 ALA A O 1
ATOM 776 N N . ARG A 1 101 ? -12.933 4.100 13.201 1.00 91.12 101 ARG A N 1
ATOM 777 C CA . ARG A 1 101 ? -13.774 3.215 14.015 1.00 91.12 101 ARG A CA 1
ATOM 778 C C . ARG A 1 101 ? -13.342 1.756 13.951 1.00 91.12 101 ARG A C 1
ATOM 780 O O . ARG A 1 101 ? -13.399 1.076 14.965 1.00 91.12 101 ARG A O 1
ATOM 787 N N . LEU A 1 102 ? -12.911 1.283 12.783 1.00 93.81 102 LEU A N 1
ATOM 788 C CA . LEU A 1 102 ? -12.406 -0.082 12.638 1.00 93.81 102 LEU A CA 1
ATOM 789 C C . LEU A 1 102 ? -11.100 -0.294 13.411 1.00 93.81 102 LEU A C 1
ATOM 791 O O . LEU A 1 102 ? -10.940 -1.337 14.025 1.00 93.81 102 LEU A O 1
ATOM 795 N N . LEU A 1 103 ? -10.184 0.679 13.397 1.00 95.94 103 LEU A N 1
ATOM 796 C CA . LEU A 1 103 ? -8.895 0.561 14.092 1.00 95.94 103 LEU A CA 1
ATOM 797 C C . LEU A 1 103 ? -8.969 0.884 15.596 1.00 95.94 103 LEU A C 1
ATOM 799 O O . LEU A 1 103 ? -8.037 0.565 16.325 1.00 95.94 103 LEU A O 1
ATOM 803 N N . GLU A 1 104 ? -10.048 1.519 16.062 1.00 93.50 104 GLU A N 1
ATOM 804 C CA . GLU A 1 104 ? -10.297 1.795 17.487 1.00 93.50 104 GLU A CA 1
ATOM 805 C C . GLU A 1 104 ? -10.701 0.531 18.265 1.00 93.50 104 GLU A C 1
ATOM 807 O O . GLU A 1 104 ? -10.449 0.441 19.465 1.00 93.50 104 GLU A O 1
ATOM 812 N N . GLU A 1 105 ? -11.316 -0.448 17.597 1.00 93.31 105 GLU A N 1
ATOM 813 C CA . GLU A 1 105 ? -11.744 -1.701 18.218 1.00 93.31 105 GLU A CA 1
ATOM 814 C C . GLU A 1 105 ? -10.615 -2.746 18.155 1.00 93.31 105 GLU A C 1
ATOM 816 O O . GLU A 1 105 ? -10.119 -3.087 17.080 1.00 93.31 105 GLU A O 1
ATOM 821 N N . GLU A 1 106 ? -10.195 -3.256 19.317 1.00 95.69 106 GLU A N 1
ATOM 822 C CA . GLU A 1 106 ? -9.005 -4.110 19.447 1.00 95.69 106 GLU A CA 1
ATOM 823 C C . GLU A 1 106 ? -9.093 -5.400 18.615 1.00 95.69 106 GLU A C 1
ATOM 825 O O . GLU A 1 106 ? -8.100 -5.823 18.015 1.00 95.69 106 GLU A O 1
ATOM 830 N N . SER A 1 107 ? -10.269 -6.034 18.544 1.00 96.56 107 SER A N 1
ATOM 831 C CA . SER A 1 107 ? -10.444 -7.280 17.788 1.00 96.56 107 SER A CA 1
ATOM 832 C C . SER A 1 107 ? -10.377 -7.063 16.271 1.00 96.56 107 SER A C 1
ATOM 834 O O . SER A 1 107 ? -9.888 -7.930 15.538 1.00 96.56 107 SER A O 1
ATOM 836 N N . TYR A 1 108 ? -10.833 -5.911 15.785 1.00 97.38 108 TYR A N 1
ATOM 837 C CA . TYR A 1 108 ? -10.760 -5.506 14.384 1.00 97.38 108 TYR A CA 1
ATOM 838 C C . TYR A 1 108 ? -9.354 -5.053 14.005 1.00 97.38 108 TYR A C 1
ATOM 840 O O . TYR A 1 108 ? -8.871 -5.438 12.939 1.00 97.38 108 TYR A O 1
ATOM 848 N N . LEU A 1 109 ? -8.660 -4.330 14.888 1.00 98.12 109 LEU A N 1
ATOM 849 C CA . LEU A 1 109 ? -7.249 -3.987 14.709 1.00 98.12 109 LEU A CA 1
ATOM 850 C C . LEU A 1 109 ? -6.382 -5.252 14.595 1.00 98.12 109 LEU A C 1
ATOM 852 O O . LEU A 1 109 ? -5.590 -5.374 13.661 1.00 98.12 109 LEU A O 1
ATOM 856 N N . ALA A 1 110 ? -6.595 -6.239 15.469 1.00 98.56 110 ALA A N 1
ATOM 857 C CA . ALA A 1 110 ? -5.881 -7.514 15.407 1.00 98.56 110 ALA A CA 1
ATOM 858 C C . ALA A 1 110 ? -6.152 -8.282 14.097 1.00 98.56 110 ALA A C 1
ATOM 860 O O . ALA A 1 110 ? -5.232 -8.842 13.498 1.00 98.56 110 ALA A O 1
ATOM 861 N N . GLN A 1 111 ? -7.400 -8.288 13.612 1.00 98.69 111 GLN A N 1
ATOM 862 C CA . GLN A 1 111 ? -7.748 -8.880 12.312 1.00 98.69 111 GLN A CA 1
ATOM 863 C C . GLN A 1 111 ? -7.100 -8.131 11.142 1.00 98.69 111 GLN A C 1
ATOM 865 O O . GLN A 1 111 ? -6.597 -8.752 10.207 1.00 98.69 111 GLN A O 1
ATOM 870 N N . TYR A 1 112 ? -7.070 -6.802 11.200 1.00 98.81 112 TYR A N 1
ATOM 871 C CA . TYR A 1 112 ? -6.388 -5.967 10.219 1.00 98.81 112 TYR A CA 1
ATOM 872 C C . TYR A 1 112 ? -4.882 -6.262 10.157 1.00 98.81 112 TYR A C 1
ATOM 874 O O . TYR A 1 112 ? -4.352 -6.474 9.064 1.00 98.81 112 TYR A O 1
ATOM 882 N N . HIS A 1 113 ? -4.205 -6.375 11.305 1.00 98.88 113 HIS A N 1
ATOM 883 C CA . HIS A 1 113 ? -2.798 -6.794 11.368 1.00 98.88 113 HIS A CA 1
ATOM 884 C C . HIS A 1 113 ? -2.588 -8.201 10.808 1.00 98.88 113 HIS A C 1
ATOM 886 O O . HIS A 1 113 ? -1.644 -8.416 10.047 1.00 98.88 113 HIS A O 1
ATOM 892 N N . ALA A 1 114 ? -3.493 -9.140 11.099 1.00 98.88 114 ALA A N 1
ATOM 893 C CA . ALA A 1 114 ? -3.441 -10.483 10.526 1.00 98.88 114 ALA A CA 1
ATOM 894 C C . ALA A 1 114 ? -3.556 -10.461 8.990 1.00 98.88 114 ALA A C 1
ATOM 896 O O . ALA A 1 114 ? -2.831 -11.194 8.317 1.00 98.88 114 ALA A O 1
ATOM 897 N N . TYR A 1 115 ? -4.392 -9.589 8.414 1.00 98.88 115 TYR A N 1
ATOM 898 C CA . TYR A 1 115 ? -4.474 -9.420 6.959 1.00 98.88 115 TYR A CA 1
ATOM 899 C C . TYR A 1 115 ? -3.229 -8.787 6.352 1.00 98.88 115 TYR A C 1
ATOM 901 O O . TYR A 1 115 ? -2.793 -9.212 5.283 1.00 98.88 115 TYR A O 1
ATOM 909 N N . ILE A 1 116 ? -2.613 -7.819 7.028 1.00 98.88 116 ILE A N 1
ATOM 910 C CA . ILE A 1 116 ? -1.315 -7.290 6.596 1.00 98.88 116 ILE A CA 1
ATOM 911 C C . ILE A 1 116 ? -0.270 -8.408 6.602 1.00 98.88 116 ILE A C 1
ATOM 913 O O . ILE A 1 116 ? 0.434 -8.588 5.608 1.00 98.88 116 ILE A O 1
ATOM 917 N N . GLN A 1 117 ? -0.209 -9.207 7.669 1.00 98.75 117 GLN A N 1
ATOM 918 C CA . GLN A 1 117 ? 0.707 -10.340 7.757 1.00 98.75 117 GLN A CA 1
ATOM 919 C C . GLN A 1 117 ? 0.443 -11.391 6.667 1.00 98.75 117 GLN A C 1
ATOM 921 O O . GLN A 1 117 ? 1.396 -11.896 6.071 1.00 98.75 117 GLN A O 1
ATOM 926 N N . GLU A 1 118 ? -0.822 -11.692 6.355 1.00 98.69 118 GLU A N 1
ATOM 927 C CA . GLU A 1 118 ? -1.212 -12.582 5.250 1.00 98.69 118 GLU A CA 1
ATOM 928 C C . GLU A 1 118 ? -0.676 -12.064 3.905 1.00 98.69 118 GLU A C 1
ATOM 930 O O . GLU A 1 118 ? -0.090 -12.824 3.132 1.00 98.69 118 GLU A O 1
ATOM 935 N N . ILE A 1 119 ? -0.809 -10.761 3.631 1.00 98.62 119 ILE A N 1
ATOM 936 C CA . ILE A 1 119 ? -0.315 -10.161 2.384 1.00 98.62 119 ILE A CA 1
ATOM 937 C C . ILE A 1 119 ? 1.220 -10.195 2.328 1.00 98.62 119 ILE A C 1
ATOM 939 O O . ILE A 1 119 ? 1.777 -10.549 1.287 1.00 98.62 119 ILE A O 1
ATOM 943 N N . VAL A 1 120 ? 1.899 -9.860 3.431 1.00 98.50 120 VAL A N 1
ATOM 944 C CA . VAL A 1 120 ? 3.371 -9.830 3.515 1.00 98.50 120 VAL A CA 1
ATOM 945 C C . VAL A 1 120 ? 3.964 -11.231 3.340 1.00 98.50 120 VAL A C 1
ATOM 947 O O . VAL A 1 120 ? 4.882 -11.431 2.547 1.00 98.50 120 VAL A O 1
ATOM 950 N N . THR A 1 121 ? 3.424 -12.222 4.047 1.00 97.88 121 THR A N 1
ATOM 951 C CA . THR A 1 121 ? 3.953 -13.597 4.022 1.00 97.88 121 THR A CA 1
ATOM 952 C C . THR A 1 121 ? 3.490 -14.398 2.804 1.00 97.88 121 THR A C 1
ATOM 954 O O . THR A 1 121 ? 4.192 -15.319 2.386 1.00 97.88 121 THR A O 1
ATOM 957 N N . GLY A 1 122 ? 2.349 -14.044 2.207 1.00 97.44 122 GLY A N 1
ATOM 958 C CA . GLY A 1 122 ? 1.783 -14.704 1.032 1.00 97.44 122 GLY A CA 1
ATOM 959 C C . GLY A 1 122 ? 2.117 -14.008 -0.287 1.00 97.44 122 GLY A C 1
ATOM 960 O O . GLY A 1 122 ? 2.976 -14.448 -1.045 1.00 97.44 122 GLY A O 1
ATOM 961 N N . TRP A 1 123 ? 1.392 -12.937 -0.611 1.00 95.88 123 TRP A N 1
ATOM 962 C CA . TRP A 1 123 ? 1.517 -12.297 -1.924 1.00 95.88 123 TRP A CA 1
ATOM 963 C C . TRP A 1 123 ? 2.876 -11.607 -2.118 1.00 95.88 123 TRP A C 1
ATOM 965 O O . TRP A 1 123 ? 3.493 -11.782 -3.167 1.00 95.88 123 TRP A O 1
ATOM 975 N N . MET A 1 124 ? 3.374 -10.863 -1.123 1.00 97.50 124 MET A N 1
ATOM 976 C CA . MET A 1 124 ? 4.644 -10.134 -1.265 1.00 97.50 124 MET A CA 1
ATOM 977 C C . MET A 1 124 ? 5.847 -11.075 -1.377 1.00 97.50 124 MET A C 1
ATOM 979 O O . MET A 1 124 ? 6.778 -10.767 -2.117 1.00 97.50 124 MET A O 1
ATOM 983 N N . SER A 1 125 ? 5.815 -12.235 -0.713 1.00 96.12 125 SER A N 1
ATOM 984 C CA . SER A 1 125 ? 6.893 -13.232 -0.787 1.00 96.12 125 SER A CA 1
ATOM 985 C C . SER A 1 125 ? 7.014 -13.902 -2.160 1.00 96.12 125 SER A C 1
ATOM 987 O O . SER A 1 125 ? 8.068 -14.439 -2.483 1.00 96.12 125 SER A O 1
ATOM 989 N N . THR A 1 126 ? 5.965 -13.831 -2.986 1.00 96.94 126 THR A N 1
ATOM 990 C CA . THR A 1 126 ? 5.916 -14.389 -4.352 1.00 96.94 126 THR A CA 1
ATOM 991 C C . THR A 1 126 ? 5.750 -13.307 -5.431 1.00 96.94 126 THR A C 1
ATOM 993 O O . THR A 1 126 ? 5.518 -13.602 -6.606 1.00 96.94 126 THR A O 1
ATOM 996 N N . ALA A 1 127 ? 5.883 -12.027 -5.065 1.00 96.88 127 ALA A N 1
ATOM 997 C CA . ALA A 1 127 ? 5.620 -10.917 -5.974 1.00 96.88 127 ALA A CA 1
ATOM 998 C C . ALA A 1 127 ? 6.580 -10.883 -7.173 1.00 96.88 127 ALA A C 1
ATOM 1000 O O . ALA A 1 127 ? 6.149 -10.554 -8.277 1.00 96.88 127 ALA A O 1
ATOM 1001 N N . GLU A 1 128 ? 7.849 -11.258 -6.990 1.00 96.44 128 GLU A N 1
ATOM 1002 C CA . GLU A 1 128 ? 8.826 -11.306 -8.086 1.00 96.44 128 GLU A CA 1
ATOM 1003 C C . GLU A 1 128 ? 8.417 -12.303 -9.175 1.00 96.44 128 GLU A C 1
ATOM 1005 O O . GLU A 1 128 ? 8.413 -11.949 -10.350 1.00 96.44 128 GLU A O 1
ATOM 1010 N N . GLU A 1 129 ? 7.945 -13.494 -8.795 1.00 97.75 129 GLU A N 1
ATOM 1011 C CA . GLU A 1 129 ? 7.445 -14.500 -9.742 1.00 97.75 129 GLU A CA 1
ATOM 1012 C C . GLU A 1 129 ? 6.251 -13.966 -10.540 1.00 97.75 129 GLU A C 1
ATOM 1014 O O . GLU A 1 129 ? 6.113 -14.209 -11.742 1.00 97.75 129 GLU A O 1
ATOM 1019 N N . LYS A 1 130 ? 5.375 -13.201 -9.875 1.00 97.81 130 LYS A N 1
ATOM 1020 C CA . LYS A 1 130 ? 4.228 -12.573 -10.529 1.00 97.81 130 LYS A CA 1
ATOM 1021 C C . LYS A 1 130 ? 4.661 -11.478 -11.502 1.00 97.81 130 LYS A C 1
ATOM 1023 O O . LYS A 1 130 ? 4.066 -11.378 -12.576 1.00 97.81 130 LYS A O 1
ATOM 1028 N N . ILE A 1 131 ? 5.658 -10.674 -11.135 1.00 98.12 131 ILE A N 1
ATOM 1029 C CA . ILE A 1 131 ? 6.236 -9.638 -11.997 1.00 98.12 131 ILE A CA 1
ATOM 1030 C C . ILE A 1 131 ? 6.879 -10.289 -13.224 1.00 98.12 131 ILE A C 1
ATOM 1032 O O . ILE A 1 131 ? 6.562 -9.888 -14.340 1.00 98.12 131 ILE A O 1
ATOM 1036 N N . ASP A 1 132 ? 7.689 -11.331 -13.039 1.00 98.38 132 ASP A N 1
ATOM 1037 C CA . ASP A 1 132 ? 8.355 -12.053 -14.129 1.00 98.38 132 ASP A CA 1
ATOM 1038 C C . ASP A 1 132 ? 7.346 -12.705 -15.081 1.00 98.38 132 ASP A C 1
ATOM 1040 O O . ASP A 1 132 ? 7.476 -12.611 -16.302 1.00 98.38 132 ASP A O 1
ATOM 1044 N N . ALA A 1 133 ? 6.290 -13.320 -14.540 1.00 98.44 133 ALA A N 1
ATOM 1045 C CA . ALA A 1 133 ? 5.230 -13.912 -15.350 1.00 98.44 133 ALA A CA 1
ATOM 1046 C C . ALA A 1 133 ? 4.465 -12.862 -16.176 1.00 98.44 133 ALA A C 1
ATOM 1048 O O . ALA A 1 133 ? 4.041 -13.149 -17.297 1.00 98.44 133 ALA A O 1
ATOM 1049 N N . LEU A 1 134 ? 4.265 -11.658 -15.631 1.00 98.25 134 LEU A N 1
ATOM 1050 C CA . LEU A 1 134 ? 3.620 -10.558 -16.347 1.00 98.25 134 LEU A CA 1
ATOM 1051 C C . LEU A 1 134 ? 4.550 -9.951 -17.400 1.00 98.25 134 LEU A C 1
ATOM 1053 O O . LEU A 1 134 ? 4.097 -9.737 -18.520 1.00 98.25 134 LEU A O 1
ATOM 1057 N N . ASP A 1 135 ? 5.826 -9.735 -17.084 1.00 98.31 135 ASP A N 1
ATOM 1058 C CA . ASP A 1 135 ? 6.835 -9.265 -18.042 1.00 98.31 135 ASP A CA 1
ATOM 1059 C C . ASP A 1 135 ? 6.982 -10.237 -19.219 1.00 98.31 135 ASP A C 1
ATOM 1061 O O . ASP A 1 135 ? 6.869 -9.839 -20.375 1.00 98.31 135 ASP A O 1
ATOM 1065 N N . ALA A 1 136 ? 7.061 -11.543 -18.957 1.00 98.62 136 ALA A N 1
ATOM 1066 C CA . ALA A 1 136 ? 7.073 -12.551 -20.017 1.00 98.62 136 ALA A CA 1
ATOM 1067 C C . ALA A 1 136 ? 5.806 -12.521 -20.897 1.00 98.62 136 ALA A C 1
ATOM 1069 O O . ALA A 1 136 ? 5.869 -12.840 -22.086 1.00 98.62 136 ALA A O 1
ATOM 1070 N N . LEU A 1 137 ? 4.654 -12.148 -20.327 1.00 98.56 137 LEU A N 1
ATOM 1071 C CA . LEU A 1 137 ? 3.384 -12.070 -21.047 1.00 98.56 137 LEU A CA 1
ATOM 1072 C C . LEU A 1 137 ? 3.269 -10.804 -21.908 1.00 98.56 137 LEU A C 1
ATOM 1074 O O . LEU A 1 137 ? 2.737 -10.883 -23.017 1.00 98.56 137 LEU A O 1
ATOM 1078 N N . ILE A 1 138 ? 3.712 -9.646 -21.401 1.00 97.56 138 ILE A N 1
ATOM 1079 C CA . ILE A 1 138 ? 3.439 -8.338 -22.024 1.00 97.56 138 ILE A CA 1
ATOM 1080 C C . ILE A 1 138 ? 4.680 -7.620 -22.561 1.00 97.56 138 ILE A C 1
ATOM 1082 O O . ILE A 1 138 ? 4.524 -6.727 -23.387 1.00 97.56 138 ILE A O 1
ATOM 1086 N N . GLY A 1 139 ? 5.892 -7.982 -22.142 1.00 97.19 139 GLY A N 1
ATOM 1087 C CA . GLY A 1 139 ? 7.116 -7.213 -22.388 1.00 97.19 139 GLY A CA 1
ATOM 1088 C C . GLY A 1 139 ? 7.401 -6.976 -23.872 1.00 97.19 139 GLY A C 1
ATOM 1089 O O . GLY A 1 139 ? 7.658 -5.846 -24.283 1.00 97.19 139 GLY A O 1
ATOM 1090 N N . GLU A 1 140 ? 7.245 -8.001 -24.717 1.00 97.75 140 GLU A N 1
ATOM 1091 C CA . GLU A 1 140 ? 7.416 -7.844 -26.171 1.00 97.75 140 GLU A CA 1
ATOM 1092 C C . GLU A 1 140 ? 6.308 -6.977 -26.799 1.00 97.75 140 GLU A C 1
ATOM 1094 O O . GLU A 1 140 ? 6.554 -6.273 -27.779 1.00 97.75 140 GLU A O 1
ATOM 1099 N N . TYR A 1 141 ? 5.098 -6.968 -26.230 1.00 97.44 141 TYR A N 1
ATOM 1100 C CA . TYR A 1 141 ? 4.041 -6.053 -26.668 1.00 97.44 141 TYR A CA 1
ATOM 1101 C C . TYR A 1 141 ? 4.365 -4.612 -26.267 1.00 97.44 141 TYR A C 1
ATOM 1103 O O . TYR A 1 141 ? 4.255 -3.730 -27.111 1.00 97.44 141 TYR A O 1
ATOM 1111 N N . VAL A 1 142 ? 4.838 -4.380 -25.036 1.00 96.25 142 VAL A N 1
ATOM 1112 C CA . VAL A 1 142 ? 5.275 -3.052 -24.562 1.00 96.25 142 VAL A CA 1
ATOM 1113 C C . VAL A 1 142 ? 6.396 -2.508 -25.448 1.00 96.25 142 VAL A C 1
ATOM 1115 O O . VAL A 1 142 ? 6.343 -1.361 -25.879 1.00 96.25 142 VAL A O 1
ATOM 1118 N N . LYS A 1 143 ? 7.381 -3.346 -25.786 1.00 97.31 143 LYS A N 1
ATOM 1119 C CA . LYS A 1 143 ? 8.510 -2.969 -26.645 1.00 97.31 143 LYS A CA 1
ATOM 1120 C C . LYS A 1 143 ? 8.091 -2.507 -28.042 1.00 97.31 143 LYS A C 1
ATOM 1122 O O . LYS A 1 143 ? 8.744 -1.642 -28.623 1.00 97.31 143 LYS A O 1
ATOM 1127 N N . ASN A 1 144 ? 7.037 -3.106 -28.589 1.00 97.62 144 ASN A N 1
ATOM 1128 C CA . ASN A 1 144 ? 6.579 -2.857 -29.955 1.00 97.62 144 ASN A CA 1
ATOM 1129 C C . ASN A 1 144 ? 5.373 -1.903 -30.031 1.00 97.62 144 ASN A C 1
ATOM 1131 O O . ASN A 1 144 ? 4.893 -1.617 -31.131 1.00 97.62 144 ASN A O 1
ATOM 1135 N N . ASP A 1 145 ? 4.873 -1.406 -28.897 1.00 96.69 145 ASP A N 1
ATOM 1136 C CA . ASP A 1 145 ? 3.732 -0.496 -28.854 1.00 96.69 145 ASP A CA 1
ATOM 1137 C C . ASP A 1 145 ? 4.149 0.934 -29.234 1.00 96.69 145 ASP A C 1
ATOM 1139 O O . ASP A 1 145 ? 4.745 1.678 -28.458 1.00 96.69 145 ASP A O 1
ATOM 1143 N N . ALA A 1 146 ? 3.777 1.348 -30.447 1.00 94.94 146 ALA A N 1
ATOM 1144 C CA . ALA A 1 146 ? 4.030 2.696 -30.961 1.00 94.94 146 ALA A CA 1
ATOM 1145 C C . ALA A 1 146 ? 3.232 3.806 -30.242 1.00 94.94 146 ALA A C 1
ATOM 1147 O O . ALA A 1 146 ? 3.440 4.988 -30.523 1.00 94.94 146 ALA A O 1
ATOM 1148 N N . THR A 1 147 ? 2.295 3.440 -29.365 1.00 94.25 147 THR A N 1
ATOM 1149 C CA . THR A 1 147 ? 1.439 4.344 -28.587 1.00 94.25 147 THR A CA 1
ATOM 1150 C C . THR A 1 147 ? 1.744 4.329 -27.089 1.00 94.25 147 THR A C 1
ATOM 1152 O O . THR A 1 147 ? 1.052 5.011 -26.331 1.00 94.25 147 THR A O 1
ATOM 1155 N N . ALA A 1 148 ? 2.780 3.596 -26.664 1.00 90.44 148 ALA A N 1
ATOM 1156 C CA . ALA A 1 148 ? 3.160 3.490 -25.263 1.00 90.44 148 ALA A CA 1
ATOM 1157 C C . ALA A 1 148 ? 3.438 4.865 -24.634 1.00 90.44 148 ALA A C 1
ATOM 1159 O O . ALA A 1 148 ? 4.050 5.749 -25.236 1.00 90.44 148 ALA A O 1
ATOM 1160 N N . PHE A 1 149 ? 3.005 5.030 -23.383 1.00 87.44 149 PHE A N 1
ATOM 1161 C CA . PHE A 1 149 ? 3.254 6.248 -22.605 1.00 87.44 149 PHE A CA 1
ATOM 1162 C C . PHE A 1 149 ? 4.702 6.376 -22.114 1.00 87.44 149 PHE A C 1
ATOM 1164 O O . PHE A 1 149 ? 5.103 7.469 -21.719 1.00 87.44 149 PHE A O 1
ATOM 1171 N N . TYR A 1 150 ? 5.450 5.271 -22.136 1.00 89.75 150 TYR A N 1
ATOM 1172 C CA . TYR A 1 150 ? 6.817 5.135 -21.638 1.00 89.75 150 TYR A CA 1
ATOM 1173 C C . TYR A 1 150 ? 7.652 4.341 -22.636 1.00 89.75 150 TYR A C 1
ATOM 1175 O O . TYR A 1 150 ? 7.111 3.516 -23.380 1.00 89.75 150 TYR A O 1
ATOM 1183 N N . THR A 1 151 ? 8.964 4.563 -22.645 1.00 94.00 151 THR A N 1
ATOM 1184 C CA . THR A 1 151 ? 9.869 3.735 -23.447 1.00 94.00 151 THR A CA 1
ATOM 1185 C C . THR A 1 151 ? 10.018 2.340 -22.842 1.00 94.00 151 THR A C 1
ATOM 1187 O O . THR A 1 151 ? 9.716 2.097 -21.671 1.00 94.00 151 THR A O 1
ATOM 1190 N N . TYR A 1 152 ? 10.520 1.398 -23.640 1.00 96.38 152 TYR A N 1
ATOM 1191 C CA . TYR A 1 152 ? 10.790 0.050 -23.148 1.00 96.38 152 TYR A CA 1
ATOM 1192 C C . TYR A 1 152 ? 11.875 0.038 -22.056 1.00 96.38 152 TYR A C 1
ATOM 1194 O O . TYR A 1 152 ? 11.796 -0.736 -21.108 1.00 96.38 152 TYR A O 1
ATOM 1202 N N . GLU A 1 153 ? 12.862 0.931 -22.138 1.00 96.75 153 GLU A N 1
ATOM 1203 C CA . GLU A 1 153 ? 13.893 1.086 -21.109 1.00 96.75 153 GLU A CA 1
ATOM 1204 C C . GLU A 1 153 ? 13.314 1.625 -19.791 1.00 96.75 153 GLU A C 1
ATOM 1206 O O . GLU A 1 153 ? 13.682 1.149 -18.715 1.00 96.75 153 GLU A O 1
ATOM 1211 N N . GLU A 1 154 ? 12.383 2.584 -19.855 1.00 95.69 154 GLU A N 1
ATOM 1212 C CA . GLU A 1 154 ? 11.658 3.079 -18.676 1.00 95.69 154 GLU A CA 1
ATOM 1213 C C . GLU A 1 154 ? 10.812 1.967 -18.048 1.00 95.69 154 GLU A C 1
ATOM 1215 O O . GLU A 1 154 ? 10.845 1.788 -16.834 1.00 95.69 154 GLU A O 1
ATOM 1220 N N . TYR A 1 155 ? 10.139 1.153 -18.867 1.00 96.06 155 TYR A N 1
ATOM 1221 C CA . TYR A 1 155 ? 9.433 -0.043 -18.404 1.00 96.06 155 TYR A CA 1
ATOM 1222 C C . TYR A 1 155 ? 10.362 -1.007 -17.646 1.00 96.06 155 TYR A C 1
ATOM 1224 O O . TYR A 1 155 ? 10.061 -1.389 -16.516 1.00 96.06 155 TYR A O 1
ATOM 1232 N N . GLN A 1 156 ? 11.526 -1.350 -18.210 1.00 97.81 156 GLN A N 1
ATOM 1233 C CA . GLN A 1 156 ? 12.507 -2.228 -17.554 1.00 97.81 156 GLN A CA 1
ATOM 1234 C C . GLN A 1 156 ? 13.062 -1.632 -16.249 1.00 97.81 156 GLN A C 1
ATOM 1236 O O . GLN A 1 156 ? 13.267 -2.349 -15.262 1.00 97.81 156 GLN A O 1
ATOM 1241 N N . THR A 1 157 ? 13.275 -0.316 -16.228 1.00 97.62 157 THR A N 1
ATOM 1242 C CA . THR A 1 157 ? 13.686 0.414 -15.020 1.00 97.62 157 THR A CA 1
ATOM 1243 C C . THR A 1 157 ? 12.594 0.328 -13.953 1.00 97.62 157 THR A C 1
ATOM 1245 O O . THR A 1 157 ? 12.882 -0.032 -12.811 1.00 97.62 157 THR A O 1
ATOM 1248 N N . GLY A 1 158 ? 11.331 0.528 -14.337 1.00 96.69 158 GLY A N 1
ATOM 1249 C CA . GLY A 1 158 ? 10.180 0.400 -13.449 1.00 96.69 158 GLY A CA 1
ATOM 1250 C C . GLY A 1 158 ? 10.005 -0.999 -12.872 1.00 96.69 158 GLY A C 1
ATOM 1251 O O . GLY A 1 158 ? 9.741 -1.127 -11.679 1.00 96.69 158 GLY A O 1
ATOM 1252 N N . LEU A 1 159 ? 10.251 -2.058 -13.652 1.00 97.75 159 LEU A N 1
ATOM 1253 C CA . LEU A 1 159 ? 10.261 -3.429 -13.127 1.00 97.75 159 LEU A CA 1
ATOM 1254 C C . LEU A 1 159 ? 11.327 -3.614 -12.033 1.00 97.75 159 LEU A C 1
ATOM 1256 O O . LEU A 1 159 ? 11.095 -4.311 -11.045 1.00 97.75 159 LEU A O 1
ATOM 1260 N N . THR A 1 160 ? 12.507 -3.014 -12.201 1.00 97.94 160 THR A N 1
ATOM 1261 C CA . THR A 1 160 ? 13.594 -3.092 -11.210 1.00 97.94 160 THR A CA 1
ATOM 1262 C C . THR A 1 160 ? 13.234 -2.316 -9.942 1.00 97.94 160 THR A C 1
ATOM 1264 O O . THR A 1 160 ? 13.347 -2.850 -8.837 1.00 97.94 160 THR A O 1
ATOM 1267 N N . ALA A 1 161 ? 12.737 -1.087 -10.097 1.00 97.50 161 ALA A N 1
ATOM 1268 C CA . ALA A 1 161 ? 12.308 -0.245 -8.985 1.00 97.50 161 ALA A CA 1
ATOM 1269 C C . ALA A 1 161 ? 11.132 -0.864 -8.208 1.00 97.50 161 ALA A C 1
ATOM 1271 O O . ALA A 1 161 ? 11.145 -0.850 -6.979 1.00 97.50 161 ALA A O 1
ATOM 1272 N N . LEU A 1 162 ? 10.167 -1.483 -8.900 1.00 97.56 162 LEU A N 1
ATOM 1273 C CA . LEU A 1 162 ? 9.017 -2.146 -8.280 1.00 97.56 162 LEU A CA 1
ATOM 1274 C C . LEU A 1 162 ? 9.435 -3.318 -7.387 1.00 97.56 162 LEU A C 1
ATOM 1276 O O . LEU A 1 162 ? 8.941 -3.429 -6.265 1.00 97.56 162 LEU A O 1
ATOM 1280 N N . ARG A 1 163 ? 10.374 -4.161 -7.841 1.00 97.81 163 ARG A N 1
ATOM 1281 C CA . ARG A 1 163 ? 10.920 -5.256 -7.016 1.00 97.81 163 ARG A CA 1
ATOM 1282 C C . ARG A 1 163 ? 11.593 -4.713 -5.756 1.00 97.81 163 ARG A C 1
ATOM 1284 O O . ARG A 1 163 ? 11.279 -5.153 -4.651 1.00 97.81 163 ARG A O 1
ATOM 1291 N N . ALA A 1 164 ? 12.450 -3.702 -5.915 1.00 98.12 164 ALA A N 1
ATOM 1292 C CA . ALA A 1 164 ? 13.125 -3.061 -4.790 1.00 98.12 164 ALA A CA 1
ATOM 1293 C C . ALA A 1 164 ? 12.126 -2.450 -3.791 1.00 98.12 164 ALA A C 1
ATOM 1295 O O . ALA A 1 164 ? 12.253 -2.662 -2.585 1.00 98.12 164 ALA A O 1
ATOM 1296 N N . TYR A 1 165 ? 11.101 -1.745 -4.279 1.00 98.31 165 TYR A N 1
ATOM 1297 C CA . TYR A 1 165 ? 10.060 -1.165 -3.433 1.00 98.31 165 TYR A CA 1
ATOM 1298 C C . TYR A 1 165 ? 9.285 -2.226 -2.652 1.00 98.31 165 TYR A C 1
ATOM 1300 O O . TYR A 1 165 ? 9.153 -2.092 -1.437 1.00 98.31 165 TYR A O 1
ATOM 1308 N N . ILE A 1 166 ? 8.803 -3.285 -3.315 1.00 98.31 166 ILE A N 1
ATOM 1309 C CA . ILE A 1 166 ? 8.044 -4.357 -2.653 1.00 98.31 166 ILE A CA 1
ATOM 1310 C C . ILE A 1 166 ? 8.891 -5.012 -1.559 1.00 98.31 166 ILE A C 1
ATOM 1312 O O . ILE A 1 166 ? 8.399 -5.192 -0.445 1.00 98.31 166 ILE A O 1
ATOM 1316 N N . GLY A 1 167 ? 10.168 -5.298 -1.835 1.00 98.25 167 GLY A N 1
ATOM 1317 C CA . GLY A 1 167 ? 11.086 -5.874 -0.852 1.00 98.25 167 GLY A CA 1
ATOM 1318 C C . GLY A 1 167 ? 11.291 -4.978 0.373 1.00 98.25 167 GLY A C 1
ATOM 1319 O O . GLY A 1 167 ? 11.132 -5.434 1.506 1.00 98.25 167 GLY A O 1
ATOM 1320 N N . LEU A 1 168 ? 11.588 -3.691 0.166 1.00 98.69 168 LEU A N 1
ATOM 1321 C CA . LEU A 1 168 ? 11.772 -2.730 1.262 1.00 98.69 168 LEU A CA 1
ATOM 1322 C C . LEU A 1 168 ? 10.474 -2.508 2.052 1.00 98.69 168 LEU A C 1
ATOM 1324 O O . LEU A 1 168 ? 10.489 -2.443 3.282 1.00 98.69 168 LEU A O 1
ATOM 1328 N N . ARG A 1 169 ? 9.332 -2.427 1.360 1.00 98.69 169 ARG A N 1
ATOM 1329 C CA . ARG A 1 169 ? 8.019 -2.259 1.989 1.00 98.69 169 ARG A CA 1
ATOM 1330 C C . ARG A 1 169 ? 7.648 -3.469 2.844 1.00 98.69 169 ARG A C 1
ATOM 1332 O O . ARG A 1 169 ? 7.169 -3.283 3.960 1.00 98.69 169 ARG A O 1
ATOM 1339 N N . ALA A 1 170 ? 7.911 -4.685 2.366 1.00 98.69 170 ALA A N 1
ATOM 1340 C CA . ALA A 1 170 ? 7.697 -5.912 3.130 1.00 98.69 170 ALA A CA 1
ATOM 1341 C C . ALA A 1 170 ? 8.564 -5.954 4.403 1.00 98.69 170 ALA A C 1
ATOM 1343 O O . ALA A 1 170 ? 8.066 -6.324 5.468 1.00 98.69 170 ALA A O 1
ATOM 1344 N N . GLN A 1 171 ? 9.827 -5.510 4.323 1.00 98.69 171 GLN A N 1
ATOM 1345 C CA . GLN A 1 171 ? 10.709 -5.385 5.493 1.00 98.69 171 GLN A CA 1
ATOM 1346 C C . GLN A 1 171 ? 10.149 -4.391 6.515 1.00 98.69 171 GLN A C 1
ATOM 1348 O O . GLN A 1 171 ? 10.061 -4.718 7.697 1.00 98.69 171 GLN A O 1
ATOM 1353 N N . SER A 1 172 ? 9.708 -3.211 6.063 1.00 98.88 172 SER A N 1
ATOM 1354 C CA . SER A 1 172 ? 9.111 -2.211 6.954 1.00 98.88 172 SER A CA 1
ATOM 1355 C C . SER A 1 172 ? 7.845 -2.736 7.635 1.00 98.88 172 SER A C 1
ATOM 1357 O O . SER A 1 172 ? 7.712 -2.628 8.850 1.00 98.88 172 SER A O 1
ATOM 1359 N N . LEU A 1 173 ? 6.935 -3.362 6.881 1.00 98.88 173 LEU A N 1
ATOM 1360 C CA . LEU A 1 173 ? 5.701 -3.936 7.429 1.00 98.88 173 LEU A CA 1
ATOM 1361 C C . LEU A 1 173 ? 5.976 -5.063 8.429 1.00 98.88 173 LEU A C 1
ATOM 1363 O O . LEU A 1 173 ? 5.316 -5.127 9.461 1.00 98.88 173 LEU A O 1
ATOM 1367 N N . THR A 1 174 ? 6.966 -5.917 8.155 1.00 98.81 174 THR A N 1
ATOM 1368 C CA . THR A 1 174 ? 7.400 -6.964 9.093 1.00 98.81 174 THR A CA 1
ATOM 1369 C C . THR A 1 174 ? 7.898 -6.341 10.393 1.00 98.81 174 THR A C 1
ATOM 1371 O O . THR A 1 174 ? 7.422 -6.705 11.465 1.00 98.81 174 THR A O 1
ATOM 1374 N N . GLY A 1 175 ? 8.772 -5.333 10.305 1.00 98.81 175 GLY A N 1
ATOM 1375 C CA . GLY A 1 175 ? 9.270 -4.636 11.487 1.00 98.81 175 GLY A CA 1
ATOM 1376 C C . GLY A 1 175 ? 8.168 -3.921 12.273 1.00 98.81 175 GLY A C 1
ATOM 1377 O O . GLY A 1 175 ? 8.184 -3.928 13.503 1.00 98.81 175 GLY A O 1
ATOM 1378 N N . GLN A 1 176 ? 7.169 -3.362 11.584 1.00 98.81 176 GLN A N 1
ATOM 1379 C CA . GLN A 1 176 ? 6.005 -2.756 12.232 1.00 98.81 176 GLN A CA 1
ATOM 1380 C C . GLN A 1 176 ? 5.132 -3.800 12.951 1.00 98.81 176 GLN A C 1
ATOM 1382 O O . GLN A 1 176 ? 4.682 -3.543 14.064 1.00 98.81 176 GLN A O 1
ATOM 1387 N N . LEU A 1 177 ? 4.921 -4.984 12.359 1.00 98.75 177 LEU A N 1
ATOM 1388 C CA . LEU A 1 177 ? 4.158 -6.085 12.973 1.00 98.75 177 LEU A CA 1
ATOM 1389 C C . LEU A 1 177 ? 4.877 -6.664 14.200 1.00 98.75 177 LEU A C 1
ATOM 1391 O O . LEU A 1 177 ? 4.236 -7.065 15.167 1.00 98.75 177 LEU A O 1
ATOM 1395 N N . GLU A 1 178 ? 6.208 -6.698 14.166 1.00 98.44 178 GLU A N 1
ATOM 1396 C CA . GLU A 1 178 ? 7.057 -7.188 15.258 1.00 98.44 178 GLU A CA 1
ATOM 1397 C C . GLU A 1 178 ? 7.329 -6.128 16.340 1.00 98.44 178 GLU A C 1
ATOM 1399 O O . GLU A 1 178 ? 7.898 -6.442 17.386 1.00 98.44 178 GLU A O 1
ATOM 1404 N N . GLY A 1 179 ? 6.941 -4.871 16.099 1.00 98.25 179 GLY A N 1
ATOM 1405 C CA . GLY A 1 179 ? 7.184 -3.744 17.001 1.00 98.25 179 GLY A CA 1
ATOM 1406 C C . GLY A 1 179 ? 8.633 -3.243 17.023 1.00 98.25 179 GLY A C 1
ATOM 1407 O O . GLY A 1 179 ? 8.995 -2.476 17.913 1.00 98.25 179 GLY A O 1
ATOM 1408 N N . THR A 1 180 ? 9.469 -3.657 16.067 1.00 98.56 180 THR A N 1
ATOM 1409 C CA . THR A 1 180 ? 10.839 -3.138 15.894 1.00 98.56 180 THR A CA 1
ATOM 1410 C C . THR A 1 180 ? 10.870 -1.818 15.123 1.00 98.56 180 THR A C 1
ATOM 1412 O O . THR A 1 180 ? 11.826 -1.059 15.259 1.00 98.56 180 THR A O 1
ATOM 1415 N N . ILE A 1 181 ? 9.810 -1.528 14.362 1.00 98.75 181 ILE A N 1
ATOM 1416 C CA . ILE A 1 181 ? 9.554 -0.246 13.700 1.00 98.75 181 ILE A CA 1
ATOM 1417 C C . ILE A 1 181 ? 8.224 0.299 14.233 1.00 98.75 181 ILE A C 1
ATOM 1419 O O . ILE A 1 181 ? 7.248 -0.448 14.299 1.00 98.75 181 ILE A O 1
ATOM 1423 N N . PRO A 1 182 ? 8.116 1.584 14.598 1.00 98.62 182 PRO A N 1
ATOM 1424 C CA . PRO A 1 182 ? 6.840 2.137 15.032 1.00 98.62 182 PRO A CA 1
ATOM 1425 C C . PRO A 1 182 ? 5.764 2.063 13.933 1.00 98.62 182 PRO A C 1
ATOM 1427 O O . PRO A 1 182 ? 5.989 2.459 12.789 1.00 98.62 182 PRO A O 1
ATOM 1430 N N . ALA A 1 183 ? 4.564 1.601 14.287 1.00 98.50 183 ALA A N 1
ATOM 1431 C CA . ALA A 1 183 ? 3.456 1.424 13.343 1.00 98.50 183 ALA A CA 1
ATOM 1432 C C . ALA A 1 183 ? 2.610 2.694 13.106 1.00 98.50 183 ALA A C 1
ATOM 1434 O O . ALA A 1 183 ? 1.718 2.686 12.260 1.00 98.50 183 ALA A O 1
ATOM 1435 N N . THR A 1 184 ? 2.881 3.793 13.822 1.00 98.44 184 THR A N 1
ATOM 1436 C CA . THR A 1 184 ? 2.162 5.077 13.707 1.00 98.44 184 THR A CA 1
ATOM 1437 C C . THR A 1 184 ? 3.075 6.185 13.185 1.00 98.44 184 THR A C 1
ATOM 1439 O O . THR A 1 184 ? 4.275 6.174 13.452 1.00 98.44 184 THR A O 1
ATOM 1442 N N . SER A 1 185 ? 2.513 7.194 12.511 1.00 97.00 185 SER A N 1
ATOM 1443 C CA . SER A 1 185 ? 3.267 8.355 12.011 1.00 97.00 185 SER A CA 1
ATOM 1444 C C . SER A 1 185 ? 4.029 9.048 13.139 1.00 97.00 185 SER A C 1
ATOM 1446 O O . SER A 1 185 ? 5.219 9.306 13.016 1.00 97.00 185 SER A O 1
ATOM 1448 N N . GLN A 1 186 ? 3.363 9.275 14.277 1.00 97.69 186 GLN A N 1
ATOM 1449 C CA . GLN A 1 186 ? 3.979 9.899 15.449 1.00 97.69 186 GLN A CA 1
ATOM 1450 C C . GLN A 1 186 ? 5.127 9.053 16.013 1.00 97.69 186 GLN A C 1
ATOM 1452 O O . GLN A 1 186 ? 6.155 9.594 16.413 1.00 97.69 186 GLN A O 1
ATOM 1457 N N . GLY A 1 187 ? 4.960 7.728 16.052 1.00 98.31 187 GLY A N 1
ATOM 1458 C CA . GLY A 1 187 ? 6.010 6.824 16.502 1.00 98.31 187 GLY A CA 1
ATOM 1459 C C . GLY A 1 187 ? 7.234 6.876 15.590 1.00 98.31 187 GLY A C 1
ATOM 1460 O O . GLY A 1 187 ? 8.354 6.973 16.079 1.00 98.31 187 GLY A O 1
ATOM 1461 N N . GLN A 1 188 ? 7.024 6.882 14.274 1.00 98.31 188 GLN A N 1
ATOM 1462 C CA . GLN A 1 188 ? 8.111 6.947 13.294 1.00 98.31 188 GLN A CA 1
ATOM 1463 C C . GLN A 1 188 ? 8.826 8.302 13.297 1.00 98.31 188 GLN A C 1
ATOM 1465 O O . GLN A 1 188 ? 10.041 8.356 13.132 1.00 98.31 188 GLN A O 1
ATOM 1470 N N . GLU A 1 189 ? 8.100 9.398 13.527 1.00 97.25 189 GLU A N 1
ATOM 1471 C CA . GLU A 1 189 ? 8.695 10.725 13.729 1.00 97.25 189 GLU A CA 1
ATOM 1472 C C . GLU A 1 189 ? 9.576 10.779 14.986 1.00 97.25 189 GLU A C 1
ATOM 1474 O O . GLU A 1 189 ? 10.598 11.467 14.996 1.00 97.25 189 GLU A O 1
ATOM 1479 N N . ALA A 1 190 ? 9.191 10.056 16.042 1.00 98.25 190 ALA A N 1
ATOM 1480 C CA . ALA A 1 190 ? 9.941 9.987 17.294 1.00 98.25 190 ALA A CA 1
ATOM 1481 C C . ALA A 1 190 ? 11.164 9.056 17.223 1.00 98.25 190 ALA A C 1
ATOM 1483 O O . ALA A 1 190 ? 12.126 9.270 17.962 1.00 98.25 190 ALA A O 1
ATOM 1484 N N . ASP A 1 191 ? 11.144 8.055 16.341 1.00 97.88 191 ASP A N 1
ATOM 1485 C CA . ASP A 1 191 ? 12.239 7.104 16.136 1.00 97.88 191 ASP A CA 1
ATOM 1486 C C . ASP A 1 191 ? 12.540 6.880 14.640 1.00 97.88 191 ASP A C 1
ATOM 1488 O O . ASP A 1 191 ? 12.273 5.815 14.082 1.00 97.88 191 ASP A O 1
ATOM 1492 N N . PRO A 1 192 ? 13.128 7.874 13.953 1.00 97.06 192 PRO A N 1
ATOM 1493 C CA . PRO A 1 192 ? 13.468 7.748 12.539 1.00 97.06 192 PRO A CA 1
ATOM 1494 C C . PRO A 1 192 ? 14.627 6.770 12.282 1.00 97.06 192 PRO A C 1
ATOM 1496 O O . PRO A 1 192 ? 14.869 6.400 11.135 1.00 97.06 192 PRO A O 1
ATOM 1499 N N . ALA A 1 193 ? 15.375 6.380 13.320 1.00 97.56 193 ALA A N 1
ATOM 1500 C CA . ALA A 1 193 ? 16.551 5.522 13.194 1.00 97.56 193 ALA A CA 1
ATOM 1501 C C . ALA A 1 193 ? 16.195 4.040 13.002 1.00 97.56 193 ALA A C 1
ATOM 1503 O O . ALA A 1 193 ? 17.020 3.295 12.473 1.00 97.56 193 ALA A O 1
ATOM 1504 N N . SER A 1 194 ? 14.993 3.614 13.408 1.00 97.62 194 SER A N 1
ATOM 1505 C CA . SER A 1 194 ? 14.488 2.257 13.155 1.00 97.62 194 SER A CA 1
ATOM 1506 C C . SER A 1 194 ? 13.921 2.071 11.745 1.00 97.62 194 SER A C 1
ATOM 1508 O O . SER A 1 194 ? 13.713 0.938 11.314 1.00 97.62 194 SER A O 1
ATOM 1510 N N . LEU A 1 195 ? 13.689 3.157 11.001 1.00 98.56 195 LEU A N 1
ATOM 1511 C CA . LEU A 1 195 ? 13.087 3.103 9.671 1.00 98.56 195 LEU A CA 1
ATOM 1512 C C . LEU A 1 195 ? 14.001 2.432 8.641 1.00 98.56 195 LEU A C 1
ATOM 1514 O O . LEU A 1 195 ? 15.225 2.572 8.664 1.00 98.56 195 LEU A O 1
ATOM 1518 N N . ILE A 1 196 ? 13.383 1.761 7.668 1.00 98.62 196 ILE A N 1
ATOM 1519 C CA . ILE A 1 196 ? 14.097 1.164 6.540 1.00 98.62 196 ILE A CA 1
ATOM 1520 C C . ILE A 1 196 ? 14.680 2.273 5.658 1.00 98.62 196 ILE A C 1
ATOM 1522 O O . ILE A 1 196 ? 13.960 3.188 5.237 1.00 98.62 196 ILE A O 1
ATOM 1526 N N . ASP A 1 197 ? 15.972 2.167 5.340 1.00 98.06 197 ASP A N 1
ATOM 1527 C CA . ASP A 1 197 ? 16.627 3.052 4.380 1.00 98.06 197 ASP A CA 1
ATOM 1528 C C . ASP A 1 197 ? 16.135 2.760 2.956 1.00 98.06 197 ASP A C 1
ATOM 1530 O O . ASP A 1 197 ? 16.311 1.668 2.417 1.00 98.06 197 ASP A O 1
ATOM 1534 N N . ALA A 1 198 ? 15.527 3.771 2.341 1.00 97.44 198 ALA A N 1
ATOM 1535 C CA . ALA A 1 198 ? 15.016 3.732 0.976 1.00 97.44 198 ALA A CA 1
ATOM 1536 C C . ALA A 1 198 ? 15.774 4.690 0.039 1.00 97.44 198 ALA A C 1
ATOM 1538 O O . ALA A 1 198 ? 15.269 5.033 -1.028 1.00 97.44 198 ALA A O 1
ATOM 1539 N N . SER A 1 199 ? 16.970 5.152 0.421 1.00 95.50 199 SER A N 1
ATOM 1540 C CA . SER A 1 199 ? 17.769 6.118 -0.351 1.00 95.50 199 SER A CA 1
ATOM 1541 C C . SER A 1 199 ? 18.161 5.627 -1.751 1.00 95.50 199 SER A C 1
ATOM 1543 O O . SER A 1 199 ? 18.328 6.438 -2.661 1.00 95.50 199 SER A O 1
ATOM 1545 N N . GLY A 1 200 ? 18.263 4.308 -1.943 1.00 94.81 200 GLY A N 1
ATOM 1546 C CA . GLY A 1 200 ? 18.529 3.681 -3.241 1.00 94.81 200 GLY A CA 1
ATOM 1547 C C . GLY A 1 200 ? 17.310 3.556 -4.162 1.00 94.81 200 GLY A C 1
ATOM 1548 O O . GLY A 1 200 ? 17.466 3.125 -5.302 1.00 94.81 200 GLY A O 1
ATOM 1549 N N . LEU A 1 201 ? 16.107 3.901 -3.692 1.00 96.69 201 LEU A N 1
ATOM 1550 C CA . LEU A 1 201 ? 14.871 3.772 -4.458 1.00 96.69 201 LEU A CA 1
ATOM 1551 C C . LEU A 1 201 ? 14.450 5.116 -5.061 1.00 96.69 201 LEU A C 1
ATOM 1553 O O . LEU A 1 201 ? 14.208 6.095 -4.353 1.00 96.69 201 LEU A O 1
ATOM 1557 N N . VAL A 1 202 ? 14.264 5.135 -6.378 1.00 94.69 202 VAL A N 1
ATOM 1558 C CA . VAL A 1 202 ? 13.711 6.278 -7.107 1.00 94.69 202 VAL A CA 1
ATOM 1559 C C . VAL A 1 202 ? 12.237 6.000 -7.402 1.00 94.69 202 VAL A C 1
ATOM 1561 O O . VAL A 1 202 ? 11.906 5.244 -8.308 1.00 94.69 202 VAL A O 1
ATOM 1564 N N . LEU A 1 203 ? 11.324 6.604 -6.630 1.00 92.50 203 LEU A N 1
ATOM 1565 C CA . LEU A 1 203 ? 9.884 6.326 -6.769 1.00 92.50 203 LEU A CA 1
ATOM 1566 C C . LEU A 1 203 ? 9.329 6.642 -8.162 1.00 92.50 203 LEU A C 1
ATOM 1568 O O . LEU A 1 203 ? 8.444 5.937 -8.633 1.00 92.50 203 LEU A O 1
ATOM 1572 N N . SER A 1 204 ? 9.840 7.682 -8.827 1.00 91.12 204 SER A N 1
ATOM 1573 C CA . SER A 1 204 ? 9.366 8.072 -10.159 1.00 91.12 204 SER A CA 1
ATOM 1574 C C . SER A 1 204 ? 9.606 7.004 -11.224 1.00 91.12 204 SER A C 1
ATOM 1576 O O . SER A 1 204 ? 8.882 6.990 -12.217 1.00 91.12 204 SER A O 1
ATOM 1578 N N . ASP A 1 205 ? 10.566 6.102 -11.009 1.00 93.56 205 ASP A N 1
ATOM 1579 C CA . ASP A 1 205 ? 10.885 5.030 -11.953 1.00 93.56 205 ASP A CA 1
ATOM 1580 C C . ASP A 1 205 ? 9.772 3.974 -12.007 1.00 93.56 205 ASP A C 1
ATOM 1582 O O . ASP A 1 205 ? 9.591 3.328 -13.032 1.00 93.56 205 ASP A O 1
ATOM 1586 N N . MET A 1 206 ? 8.965 3.841 -10.946 1.00 90.81 206 MET A N 1
ATOM 1587 C CA . MET A 1 206 ? 7.777 2.971 -10.927 1.00 90.81 206 MET A CA 1
ATOM 1588 C C . MET A 1 206 ? 6.549 3.605 -11.603 1.00 90.81 206 MET A C 1
ATOM 1590 O O . MET A 1 206 ? 5.485 2.990 -11.657 1.00 90.81 206 MET A O 1
ATOM 1594 N N . GLY A 1 207 ? 6.681 4.832 -12.116 1.00 85.25 207 GLY A N 1
ATOM 1595 C CA . GLY A 1 207 ? 5.567 5.647 -12.584 1.00 85.25 207 GLY A CA 1
ATOM 1596 C C . GLY A 1 207 ? 4.946 6.487 -11.464 1.00 85.25 207 GLY A C 1
ATOM 1597 O O . GLY A 1 207 ? 5.064 6.202 -10.276 1.00 85.25 207 GLY A O 1
ATOM 1598 N N . SER A 1 208 ? 4.296 7.585 -11.845 1.00 82.44 208 SER A N 1
ATOM 1599 C CA . SER A 1 208 ? 3.603 8.472 -10.908 1.00 82.44 208 SER A CA 1
ATOM 1600 C C . SER A 1 208 ? 2.394 9.131 -11.566 1.00 82.44 208 SER A C 1
ATOM 1602 O O . SER A 1 208 ? 2.241 9.098 -12.792 1.00 82.44 208 SER A O 1
ATOM 1604 N N . MET A 1 209 ? 1.525 9.735 -10.753 1.00 79.00 209 MET A N 1
ATOM 1605 C CA . MET A 1 209 ? 0.384 10.513 -11.237 1.00 79.00 209 MET A CA 1
ATOM 1606 C C . MET A 1 209 ? 0.817 11.539 -12.305 1.00 79.00 209 MET A C 1
ATOM 1608 O O . MET A 1 209 ? 1.616 12.434 -12.039 1.00 79.00 209 MET A O 1
ATOM 1612 N N . GLY A 1 210 ? 0.245 11.428 -13.509 1.00 68.50 210 GLY A N 1
ATOM 1613 C CA . GLY A 1 210 ? 0.565 12.286 -14.660 1.00 68.50 210 GLY A CA 1
ATOM 1614 C C . GLY A 1 210 ? 1.669 11.746 -15.581 1.00 68.50 210 GLY A C 1
ATOM 1615 O O . GLY A 1 210 ? 1.929 12.335 -16.629 1.00 68.50 210 GLY A O 1
ATOM 1616 N N . GLY A 1 211 ? 2.283 10.616 -15.231 1.00 61.84 211 GLY A N 1
ATOM 1617 C CA . GLY A 1 211 ? 3.314 9.935 -16.010 1.00 61.84 211 GLY A CA 1
ATOM 1618 C C . GLY A 1 211 ? 4.538 10.791 -16.339 1.00 61.84 211 GLY A C 1
ATOM 1619 O O . GLY A 1 211 ? 4.862 11.730 -15.611 1.00 61.84 211 GLY A O 1
ATOM 1620 N N . ALA A 1 212 ? 5.221 10.494 -17.452 1.00 50.09 212 ALA A N 1
ATOM 1621 C CA . ALA A 1 212 ? 6.404 11.245 -17.902 1.00 50.09 212 ALA A CA 1
ATOM 1622 C C . ALA A 1 212 ? 6.139 12.760 -18.090 1.00 50.09 212 ALA A C 1
ATOM 1624 O O . ALA A 1 212 ? 7.047 13.582 -17.982 1.00 50.09 212 ALA A O 1
ATOM 1625 N N . TRP A 1 213 ? 4.874 13.155 -18.282 1.00 38.56 213 TRP A N 1
ATOM 1626 C CA . TRP A 1 213 ? 4.454 14.550 -18.446 1.00 38.56 213 TRP A CA 1
ATOM 1627 C C . TRP A 1 213 ? 4.562 15.371 -17.144 1.00 38.56 213 TRP A C 1
ATOM 1629 O O . TRP A 1 213 ? 4.726 16.594 -17.194 1.00 38.56 213 TRP A O 1
ATOM 1639 N N . ALA A 1 214 ? 4.501 14.718 -15.977 1.00 41.47 214 ALA A N 1
ATOM 1640 C CA . ALA A 1 214 ? 4.706 15.350 -14.671 1.00 41.47 214 ALA A CA 1
ATOM 1641 C C . ALA A 1 214 ? 6.201 15.478 -14.305 1.00 41.47 214 ALA A C 1
ATOM 1643 O O . ALA A 1 214 ? 6.604 16.464 -13.684 1.00 41.47 214 ALA A O 1
ATOM 1644 N N . ALA A 1 215 ? 7.046 14.535 -14.739 1.00 41.00 215 ALA A N 1
ATOM 1645 C CA . ALA A 1 215 ? 8.492 14.575 -14.496 1.00 41.00 215 ALA A CA 1
ATOM 1646 C C . ALA A 1 215 ? 9.168 15.764 -15.213 1.00 41.00 215 ALA A C 1
ATOM 1648 O O . ALA A 1 215 ? 9.950 16.499 -14.605 1.00 41.00 215 ALA A O 1
ATOM 1649 N N . ASP A 1 216 ? 8.775 16.035 -16.463 1.00 39.78 216 ASP A N 1
ATOM 1650 C CA . ASP A 1 216 ? 9.273 17.178 -17.245 1.00 39.78 216 ASP A CA 1
ATOM 1651 C C . ASP A 1 216 ? 8.849 18.546 -16.677 1.00 39.78 216 ASP A C 1
ATOM 1653 O O . ASP A 1 216 ? 9.503 19.563 -16.924 1.00 39.78 216 ASP A O 1
ATOM 1657 N N . SER A 1 217 ? 7.766 18.593 -15.896 1.00 34.34 217 SER A N 1
ATOM 1658 C CA . SER A 1 217 ? 7.280 19.822 -15.256 1.00 34.34 217 SER A CA 1
ATOM 1659 C C . SER A 1 217 ? 7.821 20.023 -13.834 1.00 34.34 217 SER A C 1
ATOM 1661 O O . SER A 1 217 ? 7.943 21.169 -13.398 1.00 34.34 217 SER A O 1
ATOM 1663 N N . ALA A 1 218 ? 8.246 18.955 -13.151 1.00 38.59 218 ALA A N 1
ATOM 1664 C CA . ALA A 1 218 ? 8.961 19.024 -11.873 1.00 38.59 218 ALA A CA 1
ATOM 1665 C C . ALA A 1 218 ? 10.471 19.323 -12.029 1.00 38.59 218 ALA A C 1
ATOM 1667 O O . ALA A 1 218 ? 11.088 19.879 -11.122 1.00 38.59 218 ALA A O 1
ATOM 1668 N N . GLY A 1 219 ? 11.071 19.032 -13.192 1.00 33.19 219 GLY A N 1
ATOM 1669 C CA . GLY A 1 219 ? 12.487 19.306 -13.493 1.00 33.19 219 GLY A CA 1
ATOM 1670 C C . GLY A 1 219 ? 12.832 20.768 -13.832 1.00 33.19 219 GLY A C 1
ATOM 1671 O O . GLY A 1 219 ? 13.997 21.095 -14.064 1.00 33.19 219 GLY A O 1
ATOM 1672 N N . ALA A 1 220 ? 11.854 21.679 -13.857 1.00 31.73 220 ALA A N 1
ATOM 1673 C CA . ALA A 1 220 ? 12.054 23.079 -14.252 1.00 31.73 220 ALA A CA 1
ATOM 1674 C C . ALA A 1 220 ? 12.585 24.000 -13.129 1.00 31.73 220 ALA A C 1
ATOM 1676 O O . ALA A 1 220 ? 12.557 25.224 -13.266 1.00 31.73 220 ALA A O 1
ATOM 1677 N N . SER A 1 221 ? 13.116 23.437 -12.041 1.00 35.25 221 SER A N 1
ATOM 1678 C CA . SER A 1 221 ? 13.869 24.174 -11.021 1.00 35.25 221 SER A CA 1
ATOM 1679 C C . SER A 1 221 ? 15.193 23.474 -10.697 1.00 35.25 221 SER A C 1
ATOM 1681 O O . SER A 1 221 ? 15.380 22.954 -9.603 1.00 35.25 221 SER A O 1
ATOM 1683 N N . GLY A 1 222 ? 16.133 23.447 -11.647 1.00 29.30 222 GLY A N 1
ATOM 1684 C CA . GLY A 1 222 ? 17.484 22.958 -11.359 1.00 29.30 222 GLY A CA 1
ATOM 1685 C C . GLY A 1 222 ? 18.365 22.725 -12.582 1.00 29.30 222 GLY A C 1
ATOM 1686 O O . GLY A 1 222 ? 18.325 21.669 -13.191 1.00 29.30 222 GLY A O 1
ATOM 1687 N N . THR A 1 223 ? 19.222 23.703 -12.889 1.00 29.88 223 THR A N 1
ATOM 1688 C CA . THR A 1 223 ? 20.434 23.607 -13.733 1.00 29.88 223 THR A CA 1
ATOM 1689 C C . THR A 1 223 ? 20.301 23.043 -15.157 1.00 29.88 223 THR A C 1
ATOM 1691 O O . THR A 1 223 ? 20.204 21.850 -15.420 1.00 29.88 223 THR A O 1
ATOM 1694 N N . SER A 1 224 ? 20.451 23.952 -16.119 1.00 31.38 224 SER A N 1
ATOM 1695 C CA . SER A 1 224 ? 20.524 23.696 -17.555 1.00 31.38 224 SER A CA 1
ATOM 1696 C C . SER A 1 224 ? 21.625 22.703 -17.958 1.00 31.38 224 SER A C 1
ATOM 1698 O O . SER A 1 224 ? 22.812 23.027 -17.869 1.00 31.38 224 SER A O 1
ATOM 1700 N N . ARG A 1 225 ? 21.247 21.576 -18.569 1.00 29.34 225 ARG A N 1
ATOM 1701 C CA . ARG A 1 225 ? 22.135 20.790 -19.440 1.00 29.34 225 ARG A CA 1
ATOM 1702 C C . ARG A 1 225 ? 21.591 20.837 -20.867 1.00 29.34 225 ARG A C 1
ATOM 1704 O O . ARG A 1 225 ? 20.608 20.195 -21.210 1.00 29.34 225 ARG A O 1
ATOM 1711 N N . ARG A 1 226 ? 22.221 21.664 -21.709 1.00 32.25 226 ARG A N 1
ATOM 1712 C CA . ARG A 1 226 ? 21.938 21.736 -23.150 1.00 32.25 226 ARG A CA 1
ATOM 1713 C C . ARG A 1 226 ? 22.326 20.413 -23.810 1.00 32.25 226 ARG A C 1
ATOM 1715 O O . ARG A 1 226 ? 23.516 20.138 -23.938 1.00 32.25 226 ARG A O 1
ATOM 1722 N N . LEU A 1 227 ? 21.352 19.684 -24.346 1.00 32.38 227 LEU A N 1
ATOM 1723 C CA . LEU A 1 227 ? 21.578 18.760 -25.455 1.00 32.38 227 LEU A CA 1
ATOM 1724 C C . LEU A 1 227 ? 20.843 19.289 -26.689 1.00 32.38 227 LEU A C 1
ATOM 1726 O O . LEU A 1 227 ? 19.653 19.592 -26.671 1.00 32.38 227 LEU A O 1
ATOM 1730 N N . ARG A 1 228 ? 21.625 19.514 -27.747 1.00 30.55 228 ARG A N 1
ATOM 1731 C CA . ARG A 1 228 ? 21.168 19.943 -29.068 1.00 30.55 228 ARG A CA 1
ATOM 1732 C C . ARG A 1 228 ? 20.721 18.716 -29.850 1.00 30.55 228 ARG A C 1
ATOM 1734 O O . ARG A 1 228 ? 21.489 17.769 -29.948 1.00 30.55 228 ARG A O 1
ATOM 1741 N N . GLY A 1 229 ? 19.581 18.835 -30.527 1.00 30.75 229 GLY A N 1
ATOM 1742 C CA . GLY A 1 229 ? 19.322 18.094 -31.759 1.00 30.75 229 GLY A CA 1
ATOM 1743 C C . GLY A 1 229 ? 18.076 17.219 -31.751 1.00 30.75 229 GLY A C 1
ATOM 1744 O O . GLY A 1 229 ? 18.192 16.007 -31.775 1.00 30.75 229 GLY A O 1
ATOM 1745 N N . ALA A 1 230 ? 16.894 17.827 -31.847 1.00 31.61 230 ALA A N 1
ATOM 1746 C CA . ALA A 1 230 ? 15.747 17.181 -32.481 1.00 31.61 230 ALA A CA 1
ATOM 1747 C C . ALA A 1 230 ? 14.889 18.249 -33.173 1.00 31.61 230 ALA A C 1
ATOM 1749 O O . ALA A 1 230 ? 14.584 19.303 -32.610 1.00 31.61 230 ALA A O 1
ATOM 1750 N N . ARG A 1 231 ? 14.598 18.012 -34.454 1.00 29.95 231 ARG A N 1
ATOM 1751 C CA . ARG A 1 231 ? 13.876 18.920 -35.351 1.00 29.95 231 ARG A CA 1
ATOM 1752 C C . ARG A 1 231 ? 12.443 19.116 -34.850 1.00 29.95 231 ARG A C 1
ATOM 1754 O O . ARG A 1 231 ? 11.717 18.150 -34.661 1.00 29.95 231 ARG A O 1
ATOM 1761 N N . ARG A 1 232 ? 12.029 20.376 -34.688 1.00 30.48 232 ARG A N 1
ATOM 1762 C CA . ARG A 1 232 ? 10.635 20.758 -34.429 1.00 30.48 232 ARG A CA 1
ATOM 1763 C C . ARG A 1 232 ? 9.819 20.640 -35.718 1.00 30.48 232 ARG A C 1
ATOM 1765 O O . ARG A 1 232 ? 10.159 21.288 -36.705 1.00 30.48 232 ARG A O 1
ATOM 1772 N N . LEU A 1 233 ? 8.719 19.893 -35.682 1.00 30.58 233 LEU A N 1
ATOM 1773 C CA . LEU A 1 233 ? 7.583 20.091 -36.588 1.00 30.58 233 LEU A CA 1
ATOM 1774 C C . LEU A 1 233 ? 6.564 21.001 -35.876 1.00 30.58 233 LEU A C 1
ATOM 1776 O O . LEU A 1 233 ? 6.296 20.775 -34.695 1.00 30.58 233 LEU A O 1
ATOM 1780 N N . PRO A 1 234 ? 6.010 22.044 -36.520 1.00 34.56 234 PRO A N 1
ATOM 1781 C CA . PRO A 1 234 ? 5.060 22.924 -35.859 1.00 34.56 234 PRO A CA 1
ATOM 1782 C C . PRO A 1 234 ? 3.640 22.373 -36.023 1.00 34.56 234 PRO A C 1
ATOM 1784 O O . PRO A 1 234 ? 3.092 22.401 -37.121 1.00 34.56 234 PRO A O 1
ATOM 1787 N N . CYS A 1 235 ? 3.007 21.942 -34.930 1.00 26.47 235 CYS A N 1
ATOM 1788 C CA . CYS A 1 235 ? 1.550 21.855 -34.885 1.00 26.47 235 CYS A CA 1
ATOM 1789 C C . CYS A 1 235 ? 1.014 23.107 -34.183 1.00 26.47 235 CYS A C 1
ATOM 1791 O O . CYS A 1 235 ? 1.247 23.345 -32.998 1.00 26.47 235 CYS A O 1
ATOM 1793 N N . ARG A 1 236 ? 0.365 23.966 -34.969 1.00 29.12 236 ARG A N 1
ATOM 1794 C CA . ARG A 1 236 ? -0.217 25.243 -34.553 1.00 29.12 236 ARG A CA 1
ATOM 1795 C C . ARG A 1 236 ? -1.590 24.971 -33.941 1.00 29.12 236 ARG A C 1
ATOM 1797 O O . ARG A 1 236 ? -2.533 24.725 -34.680 1.00 29.12 236 ARG A O 1
ATOM 1804 N N . VAL A 1 237 ? -1.720 25.067 -32.620 1.00 31.53 237 VAL A N 1
ATOM 1805 C CA . VAL A 1 237 ? -3.035 25.123 -31.960 1.00 31.53 237 VAL A CA 1
ATOM 1806 C C . VAL A 1 237 ? -3.266 26.555 -31.489 1.00 31.53 237 VAL A C 1
ATOM 1808 O O . VAL A 1 237 ? -2.576 27.060 -30.604 1.00 31.53 237 VAL A O 1
ATOM 1811 N N . GLN A 1 238 ? -4.198 27.242 -32.149 1.00 29.25 238 GLN A N 1
ATOM 1812 C CA . GLN A 1 238 ? -4.697 28.546 -31.721 1.00 29.25 238 GLN A CA 1
ATOM 1813 C C . GLN A 1 238 ? -5.458 28.375 -30.401 1.00 29.25 238 GLN A C 1
ATOM 1815 O O . GLN A 1 238 ? -6.399 27.592 -30.323 1.00 29.25 238 GLN A O 1
ATOM 1820 N N . LYS A 1 239 ? -5.054 29.120 -29.368 1.00 28.70 239 LYS A N 1
ATOM 1821 C CA . LYS A 1 239 ? -5.836 29.283 -28.140 1.00 28.70 239 LYS A CA 1
ATOM 1822 C C . LYS A 1 239 ? -6.941 30.304 -28.405 1.00 28.70 239 LYS A C 1
ATOM 1824 O O . LYS A 1 239 ? -6.641 31.478 -28.603 1.00 28.70 239 LYS A O 1
ATOM 1829 N N . THR A 1 240 ? -8.194 29.878 -28.365 1.00 28.67 240 THR A N 1
ATOM 1830 C CA . THR A 1 240 ? -9.334 30.766 -28.113 1.00 28.67 240 THR A CA 1
ATOM 1831 C C . THR A 1 240 ? -9.906 30.432 -26.732 1.00 28.67 240 THR A C 1
ATOM 1833 O O . THR A 1 240 ? -10.083 29.254 -26.421 1.00 28.67 240 THR A O 1
ATOM 1836 N N . PRO A 1 241 ? -10.146 31.422 -25.854 1.00 32.44 241 PRO A N 1
ATOM 1837 C CA . PRO A 1 241 ? -10.739 31.171 -24.546 1.00 32.44 241 PRO A CA 1
ATOM 1838 C C . PRO A 1 241 ? -12.266 31.056 -24.670 1.00 32.44 241 PRO A C 1
ATOM 1840 O O . PRO A 1 241 ? -12.910 31.906 -25.283 1.00 32.44 241 PRO A O 1
ATOM 1843 N N . PHE A 1 242 ? -12.851 30.017 -24.071 1.00 28.59 242 PHE A N 1
ATOM 1844 C CA . PHE A 1 242 ? -14.297 29.929 -23.850 1.00 28.59 242 PHE A CA 1
ATOM 1845 C C . PHE A 1 242 ? -14.687 30.746 -22.605 1.00 28.59 242 PHE A C 1
ATOM 1847 O O . PHE A 1 242 ? -14.010 30.628 -21.580 1.00 28.59 242 PHE A O 1
ATOM 1854 N N . PRO A 1 243 ? -15.764 31.551 -22.644 1.00 33.62 243 PRO A N 1
ATOM 1855 C CA . PRO A 1 243 ? -16.255 32.254 -21.468 1.00 33.62 243 PRO A CA 1
ATOM 1856 C C . PRO A 1 243 ? -17.141 31.344 -20.605 1.00 33.62 243 PRO A C 1
ATOM 1858 O O . PRO A 1 243 ? -17.977 30.591 -21.106 1.00 33.62 243 PRO A O 1
ATOM 1861 N N . ALA A 1 244 ? -16.971 31.455 -19.289 1.00 32.66 244 ALA A N 1
ATOM 1862 C CA . ALA A 1 244 ? -17.839 30.843 -18.293 1.00 32.66 244 ALA A CA 1
ATOM 1863 C C . ALA A 1 244 ? -19.239 31.476 -18.340 1.00 32.66 244 ALA A C 1
ATOM 1865 O O . ALA A 1 244 ? -19.374 32.698 -18.297 1.00 32.66 244 ALA A O 1
ATOM 1866 N N . THR A 1 245 ? -20.286 30.651 -18.382 1.00 30.38 245 THR A N 1
ATOM 1867 C CA . THR A 1 245 ? -21.663 31.089 -18.118 1.00 30.38 245 THR A CA 1
ATOM 1868 C C . THR A 1 245 ? -22.311 30.189 -17.075 1.00 30.38 245 THR A C 1
ATOM 1870 O O . THR A 1 245 ? -22.272 28.963 -17.155 1.00 30.38 245 THR A O 1
ATOM 1873 N N . ALA A 1 246 ? -22.867 30.851 -16.061 1.00 30.47 246 ALA A N 1
ATOM 1874 C CA . ALA A 1 246 ? -23.630 30.282 -14.967 1.00 30.47 246 ALA A CA 1
ATOM 1875 C C . ALA A 1 246 ? -24.914 29.610 -15.480 1.00 30.47 246 ALA A C 1
ATOM 1877 O O . ALA A 1 246 ? -25.620 30.175 -16.314 1.00 30.47 246 ALA A O 1
ATOM 1878 N N . GLN A 1 247 ? -25.236 28.428 -14.953 1.00 30.25 247 GLN A N 1
ATOM 1879 C CA . GLN A 1 247 ? -26.516 27.768 -15.201 1.00 30.25 247 GLN A CA 1
ATOM 1880 C C . GLN A 1 247 ? -27.528 28.177 -14.129 1.00 30.25 247 GLN A C 1
ATOM 1882 O O . GLN A 1 247 ? -27.415 27.801 -12.964 1.00 30.25 247 GLN A O 1
ATOM 1887 N N . THR A 1 248 ? -28.530 28.947 -14.544 1.00 27.75 248 THR A N 1
ATOM 1888 C CA . THR A 1 248 ? -29.806 29.098 -13.845 1.00 27.75 248 THR A CA 1
ATOM 1889 C C . THR A 1 248 ? -30.764 27.981 -14.269 1.00 27.75 248 THR A C 1
ATOM 1891 O O . THR A 1 248 ? -30.757 27.517 -15.409 1.00 27.75 248 THR A O 1
ATOM 1894 N N . ALA A 1 249 ? -31.568 27.521 -13.311 1.00 32.56 249 ALA A N 1
ATOM 1895 C CA . ALA A 1 249 ? -32.524 26.428 -13.444 1.00 32.56 249 ALA A CA 1
ATOM 1896 C C . ALA A 1 249 ? -33.687 26.747 -14.404 1.00 32.56 249 ALA A C 1
ATOM 1898 O O . ALA A 1 249 ? -34.137 27.888 -14.475 1.00 32.56 249 ALA A O 1
ATOM 1899 N N . ASN A 1 250 ? -34.231 25.715 -15.064 1.00 30.12 250 ASN A N 1
ATOM 1900 C CA . ASN A 1 250 ? -35.536 25.763 -15.733 1.00 30.12 250 ASN A CA 1
ATOM 1901 C C . ASN A 1 250 ? -36.307 24.417 -15.607 1.00 30.12 250 ASN A C 1
ATOM 1903 O O . ASN A 1 250 ? -35.683 23.387 -15.349 1.00 30.12 250 ASN A O 1
ATOM 1907 N N . PRO A 1 251 ? -37.656 24.432 -15.723 1.00 35.41 251 PRO A N 1
ATOM 1908 C CA . PRO A 1 251 ? -38.598 23.509 -15.058 1.00 35.41 251 PRO A CA 1
ATOM 1909 C C . PRO A 1 251 ? -38.993 22.264 -15.900 1.00 35.41 251 PRO A C 1
ATOM 1911 O O . PRO A 1 251 ? -38.543 22.129 -17.039 1.00 35.41 251 PRO A O 1
ATOM 1914 N N . PRO A 1 252 ? -39.810 21.315 -15.372 1.00 38.12 252 PRO A N 1
ATOM 1915 C CA . PRO A 1 252 ? -39.885 19.959 -15.908 1.00 38.12 252 PRO A CA 1
ATOM 1916 C C . PRO A 1 252 ? -40.920 19.813 -17.033 1.00 38.12 252 PRO A C 1
ATOM 1918 O O . PRO A 1 252 ? -42.059 20.264 -16.922 1.00 38.12 252 PRO A O 1
ATOM 1921 N N . GLY A 1 253 ? -40.548 19.093 -18.095 1.00 30.36 253 GLY A N 1
ATOM 1922 C CA . GLY A 1 253 ? -41.434 18.786 -19.216 1.00 30.36 253 GLY A CA 1
ATOM 1923 C C . GLY A 1 253 ? -41.100 17.463 -19.908 1.00 30.36 253 GLY A C 1
ATOM 1924 O O . GLY A 1 253 ? -40.129 17.378 -20.641 1.00 30.36 253 GLY A O 1
ATOM 1925 N N . ARG A 1 254 ? -41.983 16.476 -19.689 1.00 31.22 254 ARG A N 1
ATOM 1926 C CA . ARG A 1 254 ? -42.332 15.300 -20.523 1.00 31.22 254 ARG A CA 1
ATOM 1927 C C . ARG A 1 254 ? -41.233 14.272 -20.871 1.00 31.22 254 ARG A C 1
ATOM 1929 O O . ARG A 1 254 ? -40.370 14.484 -21.710 1.00 31.22 254 ARG A O 1
ATOM 1936 N N . ARG A 1 255 ? -41.382 13.083 -20.266 1.00 33.59 255 ARG A N 1
ATOM 1937 C CA . ARG A 1 255 ? -40.647 11.834 -20.542 1.00 33.59 255 ARG A CA 1
ATOM 1938 C C . ARG A 1 255 ? -41.044 11.219 -21.892 1.00 33.59 255 ARG A C 1
ATOM 1940 O O . ARG A 1 255 ? -42.234 11.127 -22.186 1.00 33.59 255 ARG A O 1
ATOM 1947 N N . ALA A 1 256 ? -40.060 10.698 -22.623 1.00 34.62 256 ALA A N 1
ATOM 1948 C CA . ALA A 1 256 ? -40.239 9.685 -23.668 1.00 34.62 256 ALA A CA 1
ATOM 1949 C C . ALA A 1 256 ? -39.885 8.287 -23.103 1.00 34.62 256 ALA A C 1
ATOM 1951 O O . ALA A 1 256 ? -39.022 8.205 -22.223 1.00 34.62 256 ALA A O 1
ATOM 1952 N N . PRO A 1 257 ? -40.548 7.196 -23.535 1.00 40.25 257 PRO A N 1
ATOM 1953 C CA . PRO A 1 257 ? -40.305 5.854 -23.003 1.00 40.25 257 PRO A CA 1
ATOM 1954 C C . PRO A 1 257 ? -39.034 5.206 -23.595 1.00 40.25 257 PRO A C 1
ATOM 1956 O O . PRO A 1 257 ? -38.639 5.553 -24.710 1.00 40.25 257 PRO A O 1
ATOM 1959 N N . PRO A 1 258 ? -38.393 4.259 -22.879 1.00 38.66 258 PRO A N 1
ATOM 1960 C CA . PRO A 1 258 ? -37.182 3.588 -23.349 1.00 38.66 258 PRO A CA 1
ATOM 1961 C C . PRO A 1 258 ? -37.487 2.459 -24.356 1.00 38.66 258 PRO A C 1
ATOM 1963 O O . PRO A 1 258 ? -38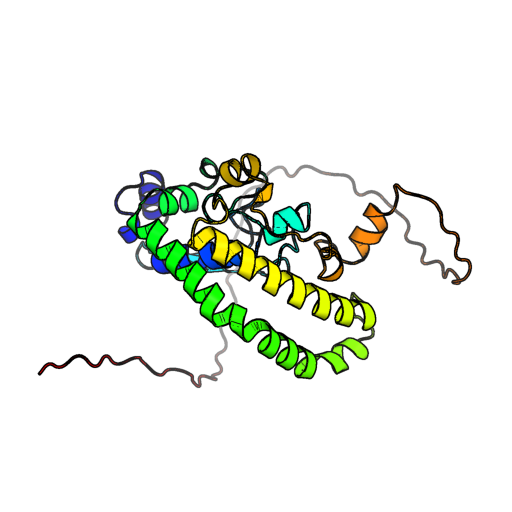.555 1.844 -24.280 1.00 38.66 258 PRO A O 1
ATOM 1966 N N . PRO A 1 259 ? -36.554 2.140 -25.274 1.00 35.25 259 PRO A N 1
ATOM 1967 C CA . PRO A 1 259 ? -36.697 1.019 -26.195 1.00 35.25 259 PRO A CA 1
ATOM 1968 C C . PRO A 1 259 ? -36.481 -0.341 -25.508 1.00 35.25 259 PRO A C 1
ATOM 1970 O O . PRO A 1 259 ? -35.713 -0.488 -24.559 1.00 35.25 259 PRO A O 1
ATOM 1973 N N . THR A 1 260 ? -37.198 -1.340 -26.017 1.00 33.53 260 THR A N 1
ATOM 1974 C CA . THR A 1 260 ? -37.311 -2.718 -25.527 1.00 33.53 260 THR A CA 1
ATOM 1975 C C . THR A 1 260 ? -36.066 -3.579 -25.770 1.00 33.53 260 THR A C 1
ATOM 1977 O O . THR A 1 260 ? -35.473 -3.545 -26.845 1.00 33.53 260 THR A O 1
ATOM 1980 N N . LEU A 1 261 ? -35.745 -4.414 -24.775 1.00 31.78 261 LEU A N 1
ATOM 1981 C CA . LEU A 1 261 ? -34.692 -5.437 -24.751 1.00 31.78 261 LEU A CA 1
ATOM 1982 C C . LEU A 1 261 ? -34.876 -6.532 -25.819 1.00 31.78 261 LEU A C 1
ATOM 1984 O O . LEU A 1 261 ? -35.880 -7.245 -25.817 1.00 31.78 261 LEU A O 1
ATOM 1988 N N . GLY A 1 262 ? -33.852 -6.735 -26.651 1.00 29.22 262 GLY A N 1
ATOM 1989 C CA . GLY A 1 262 ? -33.651 -7.950 -27.443 1.00 29.22 262 GLY A CA 1
ATOM 1990 C C . GLY A 1 262 ? -32.759 -8.942 -26.690 1.00 29.22 262 GLY A C 1
ATOM 1991 O O . GLY A 1 262 ? -31.660 -8.595 -26.266 1.00 29.22 262 GLY A O 1
ATOM 1992 N N . ARG A 1 263 ? -33.247 -10.171 -26.497 1.00 29.53 263 ARG A N 1
ATOM 1993 C CA . ARG A 1 263 ? -32.511 -11.296 -25.897 1.00 29.53 263 ARG A CA 1
ATOM 1994 C C . ARG A 1 263 ? -31.531 -11.904 -26.904 1.00 29.53 263 ARG A C 1
ATOM 1996 O O . ARG A 1 263 ? -31.928 -12.162 -28.035 1.00 29.53 263 ARG A O 1
ATOM 2003 N N . SER A 1 264 ? -30.335 -12.277 -26.447 1.00 28.16 264 SER A N 1
ATOM 2004 C CA . SER A 1 264 ? -29.673 -13.508 -26.900 1.00 28.16 264 SER A CA 1
ATOM 2005 C C . SER A 1 264 ? -28.681 -14.032 -25.844 1.00 28.16 264 SER A C 1
ATOM 2007 O O . SER A 1 264 ? -28.194 -13.235 -25.041 1.00 28.16 264 SER A O 1
ATOM 2009 N N . PRO A 1 265 ? -28.436 -15.355 -25.776 1.00 35.88 265 PRO A N 1
ATOM 2010 C CA . PRO A 1 265 ? -27.914 -16.035 -24.592 1.00 35.88 265 PRO A CA 1
ATOM 2011 C C . PRO A 1 265 ? -26.431 -16.395 -24.733 1.00 35.88 265 PRO A C 1
ATOM 2013 O O . PRO A 1 265 ? -26.051 -16.924 -25.763 1.00 35.88 265 PRO A O 1
ATOM 2016 N N . PHE A 1 266 ? -25.619 -16.222 -23.689 1.00 27.61 266 PHE A N 1
ATOM 2017 C CA . PHE A 1 266 ? -24.416 -17.038 -23.468 1.00 27.61 266 PHE A CA 1
ATOM 2018 C C . PHE A 1 266 ? -24.071 -17.009 -21.973 1.00 27.61 266 PHE A C 1
ATOM 2020 O O . PHE A 1 266 ? -23.690 -15.983 -21.420 1.00 27.61 266 PHE A O 1
ATOM 2027 N N . LEU A 1 267 ? -24.298 -18.143 -21.310 1.00 28.69 267 LEU A N 1
ATOM 2028 C CA . LEU A 1 267 ? -24.121 -18.368 -19.877 1.00 28.69 267 LEU A CA 1
ATOM 2029 C C . LEU A 1 267 ? -23.431 -19.731 -19.727 1.00 28.69 267 LEU A C 1
ATOM 2031 O O . LEU A 1 267 ? -24.076 -20.765 -19.853 1.00 28.69 267 LEU A O 1
ATOM 2035 N N . MET A 1 268 ? -22.118 -19.718 -19.513 1.00 30.38 268 MET A N 1
ATOM 2036 C CA . MET A 1 268 ? -21.282 -20.790 -18.949 1.00 30.38 268 MET A CA 1
ATOM 2037 C C . MET A 1 268 ? -20.002 -20.085 -18.481 1.00 30.38 268 MET A C 1
ATOM 2039 O O . MET A 1 268 ? -19.436 -19.306 -19.233 1.00 30.38 268 MET A O 1
ATOM 2043 N N . GLY A 1 269 ? -19.473 -20.240 -17.277 1.00 26.59 269 GLY A N 1
ATOM 2044 C CA . GLY A 1 269 ? -19.799 -21.135 -16.182 1.00 26.59 269 GLY A CA 1
ATOM 2045 C C . GLY A 1 269 ? -18.537 -21.259 -15.335 1.00 26.59 269 GLY A C 1
ATOM 2046 O O . GLY A 1 269 ? -17.622 -21.962 -15.732 1.00 26.59 269 GLY A O 1
ATOM 2047 N N . TRP A 1 270 ? -18.484 -20.578 -14.192 1.00 23.84 270 TRP A N 1
ATOM 2048 C CA . TRP A 1 270 ? -17.543 -20.871 -13.108 1.00 23.84 270 TRP A CA 1
ATOM 2049 C C . TRP A 1 270 ? -18.306 -20.724 -11.798 1.00 23.84 270 TRP A C 1
ATOM 2051 O O . TRP A 1 270 ? -18.365 -19.662 -11.193 1.00 23.84 270 TRP A O 1
ATOM 2061 N N . ASN A 1 271 ? -18.968 -21.813 -11.418 1.00 28.97 271 ASN A N 1
ATOM 2062 C CA . ASN A 1 271 ? -19.586 -21.985 -10.116 1.00 28.97 271 ASN A CA 1
ATOM 2063 C C . ASN A 1 271 ? -19.083 -23.332 -9.588 1.00 28.97 271 ASN A C 1
ATOM 2065 O O . ASN A 1 271 ? -19.427 -24.379 -10.139 1.00 28.97 271 ASN A O 1
ATOM 2069 N N . ARG A 1 272 ? -18.245 -23.320 -8.549 1.00 31.80 272 ARG A N 1
AT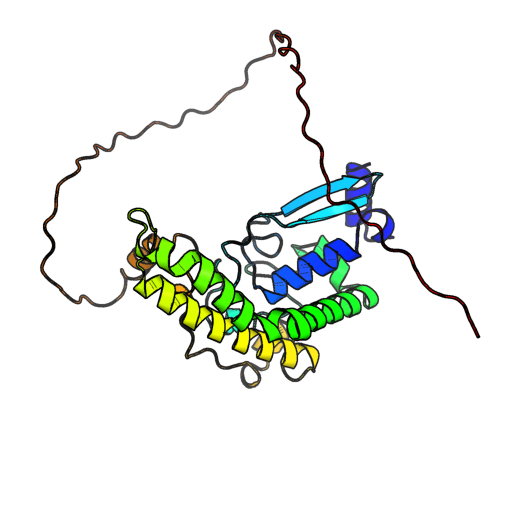OM 2070 C CA . ARG A 1 272 ? -18.071 -24.470 -7.654 1.00 31.80 272 ARG A CA 1
ATOM 2071 C C . ARG A 1 272 ? -18.074 -23.977 -6.202 1.00 31.80 272 ARG A C 1
ATOM 2073 O O . ARG A 1 272 ? -17.331 -23.047 -5.897 1.00 31.80 272 ARG A O 1
ATOM 2080 N N . PRO A 1 273 ? -18.908 -24.569 -5.331 1.00 38.91 273 PRO A N 1
ATOM 2081 C CA . PRO A 1 273 ? -19.048 -24.166 -3.938 1.00 38.91 273 PRO A CA 1
ATOM 2082 C C . PRO A 1 273 ? -17.994 -24.815 -3.027 1.00 38.91 273 PRO A C 1
ATOM 2084 O O . PRO A 1 273 ? -17.475 -25.893 -3.315 1.00 38.91 273 PRO A O 1
ATOM 2087 N N . ARG A 1 274 ? -17.719 -24.138 -1.905 1.00 34.88 274 ARG A N 1
ATOM 2088 C CA . ARG A 1 274 ? -17.000 -24.664 -0.737 1.00 34.88 274 ARG A CA 1
ATOM 2089 C C . ARG A 1 274 ? -17.935 -25.596 0.040 1.00 34.88 274 ARG A C 1
ATOM 2091 O O . ARG A 1 274 ? -19.032 -25.175 0.392 1.00 34.88 274 ARG A O 1
ATOM 2098 N N . GLU A 1 275 ? -17.480 -26.801 0.370 1.00 36.31 275 GLU A N 1
ATOM 2099 C CA . GLU A 1 275 ? -18.075 -27.608 1.438 1.00 36.31 275 GLU A CA 1
ATOM 2100 C C . GLU A 1 275 ? -17.057 -27.852 2.550 1.00 36.31 275 GLU A C 1
ATOM 2102 O O . GLU A 1 275 ? -15.879 -28.124 2.319 1.00 36.31 275 GLU A O 1
ATOM 2107 N N . ALA A 1 276 ? -17.561 -27.690 3.768 1.00 30.89 276 ALA A N 1
ATOM 2108 C CA . ALA A 1 276 ? -16.884 -27.860 5.034 1.00 30.89 276 ALA A CA 1
ATOM 2109 C C . ALA A 1 276 ? -16.670 -29.343 5.364 1.00 30.89 276 ALA A C 1
ATOM 2111 O O . ALA A 1 276 ? -17.556 -30.169 5.153 1.00 30.89 276 ALA A O 1
ATOM 2112 N N . ILE A 1 277 ? -15.537 -29.662 5.993 1.00 32.91 277 ILE A N 1
ATOM 2113 C CA . ILE A 1 277 ? -15.339 -30.929 6.700 1.00 32.91 277 ILE A CA 1
ATOM 2114 C C . ILE A 1 277 ? -14.943 -30.607 8.142 1.00 32.91 277 ILE A C 1
ATOM 2116 O O . ILE A 1 277 ? -13.796 -30.300 8.440 1.00 32.91 277 ILE A O 1
ATOM 2120 N N . PHE A 1 278 ? -15.925 -30.706 9.038 1.00 29.94 278 PHE A N 1
ATOM 2121 C CA . PHE A 1 278 ? -15.735 -31.008 10.455 1.00 29.94 278 PHE A CA 1
ATOM 2122 C C . PHE A 1 278 ? -16.595 -32.237 10.766 1.00 29.94 278 PHE A C 1
ATOM 2124 O O . PHE A 1 278 ? -17.823 -32.147 10.794 1.00 29.94 278 PHE A O 1
ATOM 2131 N N . ARG A 1 279 ? -15.964 -33.382 11.039 1.00 35.44 279 ARG A N 1
ATOM 2132 C CA . ARG A 1 279 ? -16.527 -34.426 11.905 1.00 35.44 279 ARG A CA 1
ATOM 2133 C C . ARG A 1 279 ? -15.414 -35.043 12.749 1.00 35.44 279 ARG A C 1
ATOM 2135 O O . ARG A 1 279 ? -14.351 -35.379 12.247 1.00 35.44 279 ARG A O 1
ATOM 2142 N N . ARG A 1 280 ? -15.725 -35.119 14.041 1.00 39.84 280 ARG A N 1
ATOM 2143 C CA . ARG A 1 280 ? -14.938 -35.591 15.182 1.00 39.84 280 ARG A CA 1
ATOM 2144 C C . ARG A 1 280 ? -14.508 -37.057 15.059 1.00 39.84 280 ARG A C 1
ATOM 2146 O O . ARG A 1 280 ? -15.327 -37.882 14.656 1.00 39.84 280 ARG A O 1
ATOM 2153 N N . ALA A 1 281 ? -13.324 -37.360 15.582 1.00 42.12 281 ALA A N 1
ATOM 2154 C CA . ALA A 1 281 ? -13.097 -38.301 16.682 1.00 42.12 281 ALA A CA 1
ATOM 2155 C C . ALA A 1 281 ? -11.815 -37.872 17.405 1.00 42.12 281 ALA A C 1
ATOM 2157 O O . ALA A 1 281 ? -10.869 -37.477 16.689 1.00 42.12 281 ALA A O 1
#

pLDDT: mean 78.77, std 27.19, range [23.84, 98.88]

Foldseek 3Di:
DLVVLVVCLVVLPPPVQQEPLLQVLLVLLVCLLQVQQCDCQEPNNDAWDWDDDPRYTHIGGGDRLCTNVQEDQPDLLSSLQQFSLFNHPPDGVVVSSNSVSQSVDPVSVVSSLVSNVCCLVPVLVCVLVVLVVVCVVCLVVQQPDPPHLDHSVLVVLLSVLSNVSSVSSSVNSVCCSVVLAPRDPVRCVVPVPSGGDRVVHDSCSNPHVPGPNVVVVVPPPDDDDDDDDDDDDDDDDDDDDDDDDDDDDDDDDDDDDDDDDDDDDDDDDDDDDDDDDDDDD